Protein AF-A0A813EEZ2-F1 (afdb_monomer)

pLDDT: mean 79.68, std 12.83, range [39.22, 96.25]

Solvent-accessible surface area (back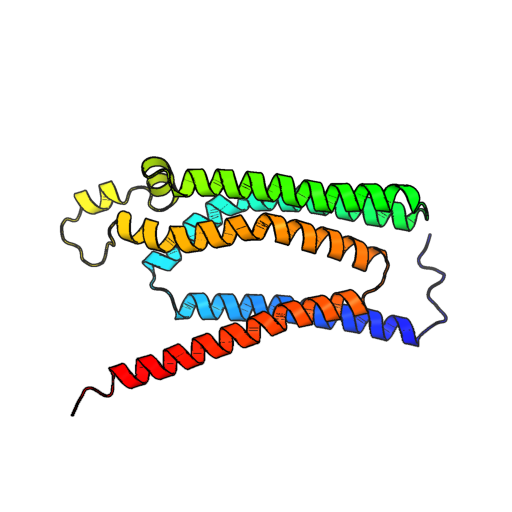bone atoms only — not comparable to full-atom values): 11817 Å² total; per-residue (Å²): 143,80,76,92,77,80,83,85,63,73,78,57,57,58,50,36,54,49,16,49,54,50,23,50,49,42,56,52,51,52,52,51,56,49,50,54,52,52,64,72,74,48,55,71,71,57,49,52,25,44,50,36,46,50,61,66,50,41,63,61,51,49,55,54,48,53,56,45,55,56,49,37,51,53,48,39,50,33,56,72,71,68,47,62,75,62,43,59,55,52,52,50,47,44,37,53,48,24,35,51,53,21,45,51,51,21,51,53,53,47,52,44,67,72,33,67,73,61,40,41,58,62,46,45,67,60,46,69,60,52,47,70,76,46,76,85,50,86,86,62,78,54,66,67,61,49,50,58,64,33,43,59,55,50,49,56,56,35,66,42,41,20,58,51,40,32,54,48,52,51,46,34,50,32,58,56,70,64,40,28,49,60,49,14,51,52,43,38,54,58,47,48,58,49,51,55,54,51,51,55,51,53,55,52,50,54,56,50,54,54,53,68,71,58,62,90,128

Secondary structure (DSSP, 8-state):
--STT-SS-HHHHHHHHHHHHHHHHHHHHHHHHHHHHHHHHS-HHHHHHHHHHHHHHHHHHHHHHHHHHHHHHHHHHHHHTT--HHHHHHHHHHHHHHHHHHHHHHHHHHHHHT-HHHHHHHHSTTHHHHHHHSTT-TTS--HHHHHHHHHHHHHHHHHHHHHHHHHHHHHHHHHHTT-HHHHHHHHHHHHHHHHHHHHHHHHHHHHHHHHHHS---

Nearest PDB structures (foldseek):
  7sqc-assembly1_1X  TM=2.057E-0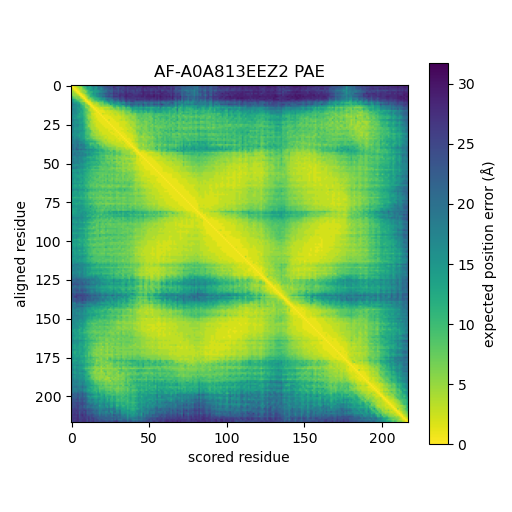1  e=8.516E-01  Chlamydomonas reinhardtii
  3zx6-assembly1_B  TM=1.915E-01  e=5.286E-01  Archaeoglobus fulgidus DSM 4304
  3ja6-assembly1_H  TM=1.639E-01  e=7.381E-01  Escherichia coli
  4bne-assembly1_B  TM=1.583E-01  e=2.675E+00  Gallus gallus
  7n6g-assembly1_3X  TM=1.536E-01  e=9.243E+00  Chlamydomonas reinhardtii

Sequence (217 aa):
CAFKHCELRLPRCSRAVLGIYVGVFAVTFSSVAMADSTQLALAVP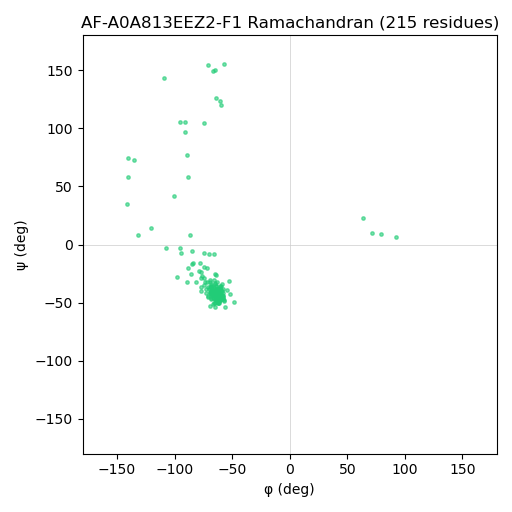QRNSMLAAAAFLRPVKEIFQFLEDTTSVKIAFAMGTGNYEPIKTIVLIGVIGGLLAGSVGAALMTGIAYWPEAIEVLLAPGSTGATELYPGCSLLPSSAEIVESARSLWLLTCWTWPFQFCAMVLTGLLMGAREFALFGLSSMAAQFVWLIRSFDRTTSHIRNGVRQQVGPI

Structure (mmCIF, N/CA/C/O backbone):
data_AF-A0A813EEZ2-F1
#
_entry.id   AF-A0A813EEZ2-F1
#
loop_
_atom_site.group_PDB
_atom_site.id
_atom_site.type_symbol
_atom_site.label_atom_id
_atom_site.label_alt_id
_atom_site.label_comp_id
_atom_site.label_asym_id
_atom_site.label_entity_id
_atom_site.label_seq_id
_atom_site.pdbx_PDB_ins_code
_atom_site.Cartn_x
_atom_site.Cartn_y
_atom_site.Cartn_z
_atom_site.occupan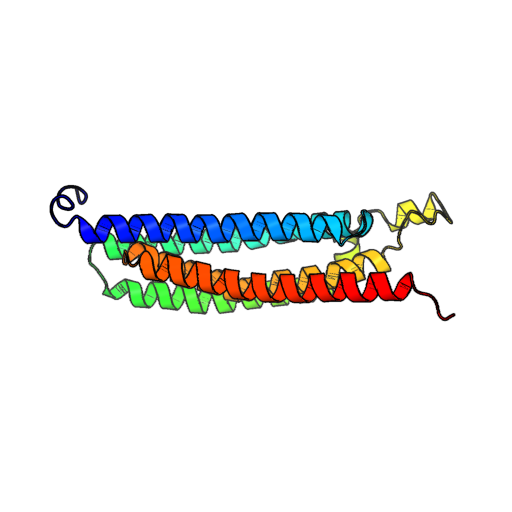cy
_atom_site.B_iso_or_equiv
_atom_site.auth_seq_id
_atom_site.auth_comp_id
_atom_site.auth_asym_id
_atom_site.auth_atom_id
_atom_site.pdbx_PDB_model_num
ATOM 1 N N . CYS A 1 1 ? -1.710 4.098 35.496 1.00 39.22 1 CYS A N 1
ATOM 2 C CA . CYS A 1 1 ? -2.544 3.467 36.547 1.00 39.22 1 CYS A CA 1
ATOM 3 C C . CYS A 1 1 ? -3.816 2.771 36.017 1.00 39.22 1 CYS A C 1
ATOM 5 O O . CYS A 1 1 ? -4.862 2.930 36.623 1.00 39.22 1 CYS A O 1
ATOM 7 N N . ALA A 1 2 ? -3.759 1.949 34.954 1.00 40.75 2 ALA A N 1
ATOM 8 C CA . ALA A 1 2 ? -4.964 1.277 34.416 1.00 40.75 2 ALA A CA 1
ATOM 9 C C . ALA A 1 2 ? -4.816 -0.240 34.160 1.00 40.75 2 ALA A C 1
ATOM 11 O O . ALA A 1 2 ? -5.712 -0.857 33.594 1.00 40.75 2 ALA A O 1
ATOM 12 N N . PHE A 1 3 ? -3.713 -0.864 34.591 1.00 48.50 3 PHE A N 1
ATOM 13 C CA . PHE A 1 3 ? -3.496 -2.311 34.420 1.00 48.50 3 PHE A CA 1
ATOM 14 C C . PHE A 1 3 ? -3.924 -3.162 35.630 1.00 48.50 3 PHE A C 1
ATOM 16 O O . PHE A 1 3 ? -3.968 -4.382 35.535 1.00 48.50 3 PHE A O 1
ATOM 23 N N . LYS A 1 4 ? -4.296 -2.540 36.758 1.00 46.44 4 LYS A N 1
ATOM 24 C CA . LYS A 1 4 ? -4.544 -3.232 38.039 1.00 46.44 4 LYS A CA 1
ATOM 25 C C . LYS A 1 4 ? -5.969 -3.783 38.232 1.00 46.44 4 LYS A C 1
ATOM 27 O O . LYS A 1 4 ? -6.304 -4.237 39.317 1.00 46.44 4 LYS A O 1
ATOM 32 N N . HIS A 1 5 ? -6.817 -3.747 37.203 1.00 48.31 5 HIS A N 1
ATOM 33 C CA . HIS A 1 5 ? -8.197 -4.264 37.272 1.00 48.31 5 HIS A CA 1
ATOM 34 C C . HIS A 1 5 ? -8.503 -5.387 36.275 1.00 48.31 5 HIS A C 1
ATOM 36 O O . HIS A 1 5 ? -9.659 -5.761 36.092 1.00 48.31 5 HIS A O 1
ATOM 42 N N . CYS A 1 6 ? -7.476 -5.983 35.667 1.00 45.19 6 CYS A N 1
ATOM 43 C CA . CYS A 1 6 ? -7.636 -7.113 34.755 1.00 45.19 6 CYS A CA 1
ATOM 44 C C . CYS A 1 6 ? -7.310 -8.462 35.427 1.00 45.19 6 CYS A C 1
ATOM 46 O O . CYS A 1 6 ? -6.635 -9.286 34.825 1.00 45.19 6 CYS A O 1
ATOM 48 N N . GLU A 1 7 ? -7.742 -8.694 36.673 1.00 45.34 7 GLU A N 1
ATOM 49 C CA . GLU A 1 7 ? -7.412 -9.943 37.393 1.00 45.34 7 GLU A CA 1
ATOM 50 C C . GLU A 1 7 ? -8.559 -10.953 37.563 1.00 45.34 7 GLU A C 1
ATOM 52 O O . GLU A 1 7 ? -8.298 -12.053 38.025 1.00 45.34 7 GLU A O 1
ATOM 57 N N . LEU A 1 8 ? -9.807 -10.690 37.140 1.00 42.34 8 LEU A N 1
ATOM 58 C CA . LEU A 1 8 ? -10.916 -11.621 37.458 1.00 42.34 8 LEU A CA 1
ATOM 59 C C . LEU A 1 8 ? -11.970 -11.863 36.356 1.00 42.34 8 LEU A C 1
ATOM 61 O O . LEU A 1 8 ? -13.137 -12.117 36.646 1.00 42.34 8 LEU A O 1
ATOM 65 N N . ARG A 1 9 ? -11.582 -11.868 35.068 1.00 47.03 9 ARG A N 1
ATOM 66 C CA . ARG A 1 9 ? -12.389 -12.484 33.979 1.00 47.03 9 ARG A CA 1
ATOM 67 C C . ARG A 1 9 ? -11.518 -13.226 32.954 1.00 47.03 9 ARG A C 1
ATOM 69 O O . ARG A 1 9 ? -11.354 -12.801 31.812 1.00 47.03 9 ARG A O 1
ATOM 76 N N . LEU A 1 10 ? -11.023 -14.392 33.365 1.00 53.25 10 LEU A N 1
ATOM 77 C CA . LEU A 1 10 ? -10.153 -15.304 32.606 1.00 53.25 10 LEU A CA 1
ATOM 78 C C . LEU 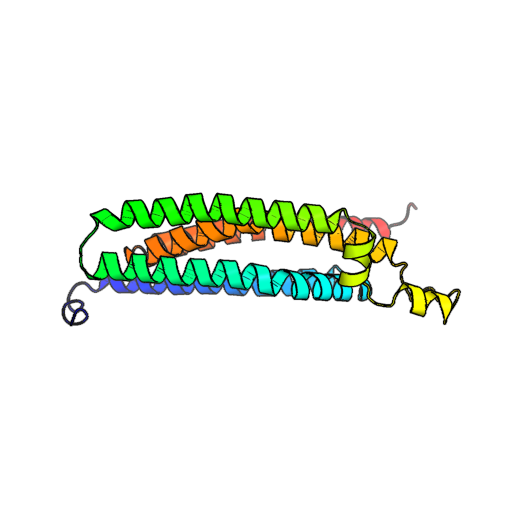A 1 10 ? -10.620 -15.757 31.194 1.00 53.25 10 LEU A C 1
ATOM 80 O O . LEU A 1 10 ? -9.746 -15.920 30.344 1.00 53.25 10 LEU A O 1
ATOM 84 N N . PRO A 1 11 ? -11.916 -15.916 30.832 1.00 54.44 11 PRO A N 1
ATOM 85 C CA . PRO A 1 11 ? -12.249 -16.458 29.505 1.00 54.44 11 PRO A CA 1
ATOM 86 C C . PRO A 1 11 ? -12.125 -15.449 28.350 1.00 54.44 11 PRO A C 1
ATOM 88 O O . PRO A 1 11 ? -12.090 -15.854 27.188 1.00 54.44 11 PRO A O 1
ATOM 91 N N . ARG A 1 12 ? -12.064 -14.136 28.625 1.00 56.41 12 ARG A N 1
ATOM 92 C CA . ARG A 1 12 ? -11.980 -13.106 27.568 1.00 56.41 12 ARG A CA 1
ATOM 93 C C . ARG A 1 12 ? -10.543 -12.776 27.160 1.00 56.41 12 ARG A C 1
ATOM 95 O O . ARG A 1 12 ? -10.307 -12.543 25.978 1.00 56.41 12 ARG A O 1
ATOM 102 N N . CYS A 1 13 ? -9.582 -12.843 28.085 1.00 56.81 13 CYS A N 1
ATOM 103 C CA . CYS A 1 13 ? -8.167 -12.612 27.765 1.00 56.81 13 CYS A CA 1
ATOM 104 C C . CYS A 1 13 ? -7.590 -13.684 26.831 1.00 56.81 13 CYS A C 1
ATOM 106 O O . CYS A 1 13 ? -6.884 -13.343 25.888 1.00 56.81 13 CYS A O 1
ATOM 108 N N . SER A 1 14 ? -7.939 -14.963 27.023 1.00 67.81 14 SER A N 1
ATOM 109 C CA . SER A 1 14 ? -7.450 -16.048 26.156 1.00 67.81 14 SER A CA 1
ATOM 110 C C . SER A 1 14 ? -7.879 -15.867 24.691 1.00 67.81 14 SER A C 1
ATOM 112 O O . SER A 1 14 ? -7.065 -16.015 23.782 1.00 67.81 14 SER A O 1
ATOM 114 N N . ARG A 1 15 ? -9.130 -15.447 24.451 1.00 67.31 15 ARG A N 1
ATOM 115 C CA . ARG A 1 15 ? -9.653 -15.200 23.094 1.00 67.31 15 ARG A CA 1
ATOM 116 C C . ARG A 1 15 ? -9.020 -13.977 22.430 1.00 67.31 15 ARG A C 1
ATOM 118 O O . ARG A 1 15 ? -8.775 -14.000 21.228 1.00 67.31 15 ARG A O 1
ATOM 125 N N . ALA A 1 16 ? -8.739 -12.930 23.206 1.00 68.25 16 ALA A N 1
ATOM 126 C CA . ALA A 1 16 ? -8.081 -11.726 22.709 1.00 68.25 16 ALA A CA 1
ATOM 127 C C . ALA A 1 16 ? -6.645 -12.003 22.242 1.00 68.25 16 ALA A C 1
ATOM 129 O O . ALA A 1 16 ? -6.258 -11.615 21.142 1.00 68.25 16 ALA A O 1
ATOM 130 N N . VAL A 1 17 ? -5.884 -12.731 23.060 1.00 74.06 17 VAL A N 1
ATOM 131 C CA . VAL A 1 17 ? -4.505 -13.125 22.754 1.00 74.06 17 VAL A CA 1
ATOM 132 C C . VAL A 1 17 ? -4.461 -14.037 21.524 1.00 74.06 17 VAL A C 1
ATOM 134 O O . VAL A 1 17 ? -3.652 -13.816 20.626 1.00 74.06 17 VAL A O 1
ATOM 137 N N . LEU A 1 18 ? -5.387 -14.998 21.425 1.00 77.88 18 LEU A N 1
ATOM 138 C CA . LEU A 1 18 ? -5.511 -15.872 20.257 1.00 77.88 18 LEU A CA 1
ATOM 139 C C . LEU A 1 18 ? -5.773 -15.083 18.961 1.00 77.88 18 LEU A C 1
ATOM 141 O O . LEU A 1 18 ? -5.131 -15.352 17.950 1.00 77.88 18 LEU A O 1
ATOM 145 N N . GLY A 1 19 ? -6.668 -14.088 18.991 1.00 74.94 19 GLY A N 1
ATOM 146 C CA . GLY A 1 19 ? -6.980 -13.255 17.823 1.00 74.94 19 GLY A CA 1
ATOM 147 C C . GLY A 1 19 ? -5.768 -12.489 17.282 1.00 74.94 19 GLY A C 1
ATOM 148 O O . GLY A 1 19 ? -5.574 -12.430 16.069 1.00 74.94 19 GLY A O 1
ATOM 149 N N . ILE A 1 20 ? -4.915 -11.971 18.173 1.00 76.00 20 ILE A N 1
ATOM 150 C CA . ILE A 1 20 ? -3.671 -11.283 17.795 1.00 76.00 20 ILE A CA 1
ATOM 151 C C . ILE A 1 20 ? -2.700 -12.256 17.121 1.00 76.00 20 ILE A C 1
ATOM 153 O O . ILE A 1 20 ? -2.213 -11.964 16.031 1.00 76.00 20 ILE A O 1
ATOM 157 N N . TYR A 1 21 ? -2.445 -13.420 17.730 1.00 79.81 21 TYR A N 1
ATOM 158 C CA . TYR A 1 21 ? -1.525 -14.411 17.161 1.00 79.81 21 TYR A CA 1
ATOM 159 C C . TYR A 1 21 ? -1.970 -14.886 15.781 1.00 79.81 21 TYR A C 1
ATOM 161 O O . TYR A 1 21 ? -1.157 -14.970 14.864 1.00 79.81 21 TYR A O 1
ATOM 169 N N . VAL A 1 22 ? -3.265 -15.150 15.625 1.00 79.81 22 VAL A N 1
ATOM 170 C CA . VAL A 1 22 ? -3.848 -15.575 14.354 1.00 79.81 22 VAL A CA 1
ATOM 171 C C . VAL A 1 22 ? -3.716 -14.482 13.287 1.00 79.81 22 VAL A C 1
ATOM 173 O O . VAL A 1 22 ? -3.301 -14.777 12.167 1.00 79.81 22 VAL A O 1
ATOM 176 N N . GLY A 1 23 ? -4.005 -13.221 13.626 1.00 74.88 23 GLY A N 1
ATOM 177 C CA . GLY A 1 23 ? -3.856 -12.094 12.701 1.00 74.88 23 GLY A CA 1
ATOM 178 C C . GLY A 1 23 ? -2.406 -11.877 12.261 1.00 74.88 23 GLY A C 1
ATOM 179 O O . GLY A 1 23 ? -2.133 -11.787 11.064 1.00 74.88 23 GLY A O 1
ATOM 180 N N . VAL A 1 24 ? -1.463 -11.862 13.210 1.00 80.06 24 VAL A N 1
ATOM 181 C CA . VAL A 1 24 ? -0.028 -11.697 12.922 1.00 80.06 24 VAL A CA 1
ATOM 182 C C . VAL A 1 24 ? 0.497 -12.855 12.078 1.00 80.06 24 VAL A C 1
ATOM 184 O O . VAL A 1 24 ? 1.192 -12.624 11.091 1.00 80.06 24 VAL A O 1
ATOM 187 N N . PHE A 1 25 ? 0.141 -14.095 12.420 1.00 83.06 25 PHE A N 1
ATOM 188 C CA . PHE A 1 25 ? 0.537 -15.261 11.636 1.00 83.06 25 PHE A CA 1
ATOM 189 C C . PHE A 1 25 ? 0.027 -15.165 10.196 1.00 83.06 25 PHE A C 1
ATOM 191 O O . PHE A 1 25 ? 0.805 -15.361 9.265 1.00 83.06 25 PHE A O 1
ATOM 198 N N . ALA A 1 26 ? -1.247 -14.806 10.005 1.00 78.50 26 ALA A N 1
ATOM 199 C CA . ALA A 1 26 ? -1.842 -14.679 8.679 1.00 78.50 26 ALA A CA 1
ATOM 200 C C . ALA A 1 26 ? -1.115 -13.637 7.814 1.00 78.50 26 ALA A C 1
ATOM 202 O O . ALA A 1 26 ? -0.791 -13.930 6.665 1.00 78.50 26 ALA A O 1
ATOM 203 N N . VAL A 1 27 ? -0.816 -12.455 8.366 1.00 78.38 27 VAL A N 1
ATOM 204 C CA . VAL A 1 27 ? -0.127 -11.365 7.648 1.00 78.38 27 VAL A CA 1
ATOM 205 C C . VAL A 1 27 ? 1.329 -11.715 7.327 1.00 78.38 27 VAL A C 1
ATOM 207 O O . VAL A 1 27 ? 1.818 -11.429 6.231 1.00 78.38 27 VAL A O 1
ATOM 210 N N . THR A 1 28 ? 2.043 -12.341 8.263 1.00 82.56 28 THR A N 1
ATOM 211 C CA . THR A 1 28 ? 3.438 -12.738 8.037 1.00 82.56 28 THR A CA 1
ATOM 212 C C . THR A 1 28 ? 3.519 -13.850 6.998 1.00 82.56 28 THR A C 1
ATOM 214 O O . THR A 1 28 ? 4.297 -13.750 6.051 1.00 82.56 28 THR A O 1
ATOM 217 N N . PHE A 1 29 ? 2.678 -14.879 7.122 1.00 80.50 29 PHE A N 1
ATOM 218 C CA . PHE A 1 29 ? 2.651 -15.999 6.185 1.00 80.50 29 PHE A CA 1
ATOM 219 C C . PHE A 1 29 ? 2.311 -15.547 4.761 1.00 80.50 29 PHE A C 1
ATOM 221 O O . PHE A 1 29 ? 3.001 -15.930 3.818 1.00 80.50 29 PHE A O 1
ATOM 228 N N . SER A 1 30 ? 1.300 -14.685 4.591 1.00 77.19 30 SER A N 1
ATOM 229 C CA . SER A 1 30 ? 0.940 -14.151 3.273 1.00 77.19 30 SER A CA 1
ATOM 230 C C . SER A 1 30 ? 2.074 -13.335 2.649 1.00 77.19 30 SER A C 1
ATOM 232 O O . SER A 1 30 ? 2.312 -13.435 1.449 1.00 77.19 30 SER A O 1
ATOM 234 N N . SER A 1 31 ? 2.803 -12.561 3.458 1.00 75.50 31 SER A N 1
ATOM 235 C CA . SER A 1 31 ? 3.930 -11.747 2.987 1.00 75.50 31 SER A CA 1
ATOM 236 C C . SER A 1 31 ? 5.092 -12.612 2.496 1.00 75.50 31 SER A C 1
ATOM 238 O O . SER A 1 31 ? 5.665 -12.328 1.444 1.00 75.50 31 SER A O 1
ATOM 240 N N . VAL A 1 32 ? 5.401 -13.698 3.213 1.00 82.06 32 VAL A N 1
ATOM 241 C CA . VAL A 1 32 ? 6.423 -14.677 2.804 1.00 82.06 32 VAL A CA 1
ATOM 242 C C . VAL A 1 32 ? 5.995 -15.398 1.525 1.00 82.06 32 VAL A C 1
ATOM 244 O O . VAL A 1 32 ? 6.730 -15.387 0.541 1.00 82.06 32 VAL A O 1
ATOM 247 N N . ALA A 1 33 ? 4.770 -15.931 1.485 1.00 77.62 33 ALA A N 1
ATOM 248 C CA . ALA A 1 33 ? 4.252 -16.636 0.312 1.00 77.62 33 ALA A CA 1
ATOM 249 C C . ALA A 1 33 ? 4.225 -15.748 -0.947 1.00 77.62 33 ALA A C 1
ATOM 251 O O . ALA A 1 33 ? 4.485 -16.213 -2.062 1.00 77.62 33 ALA A O 1
ATOM 252 N N . MET A 1 34 ? 3.928 -14.455 -0.784 1.00 76.12 34 MET A N 1
ATOM 253 C CA . MET A 1 34 ? 3.960 -13.482 -1.873 1.00 76.12 34 MET A CA 1
ATOM 254 C C . MET A 1 34 ? 5.390 -13.196 -2.345 1.00 76.12 34 MET A C 1
ATOM 256 O O . MET A 1 34 ? 5.618 -13.117 -3.555 1.00 76.12 34 MET A O 1
ATOM 260 N N . ALA A 1 35 ? 6.350 -13.065 -1.427 1.00 74.88 35 ALA A N 1
ATOM 261 C CA . ALA A 1 35 ? 7.753 -12.866 -1.776 1.00 74.88 35 ALA A CA 1
ATOM 262 C C . ALA A 1 35 ? 8.294 -14.045 -2.601 1.00 74.88 35 ALA A C 1
ATOM 264 O O . ALA A 1 35 ? 8.845 -13.824 -3.681 1.00 74.88 35 ALA A O 1
ATOM 265 N N . ASP A 1 36 ? 8.038 -15.280 -2.166 1.00 78.50 36 ASP A N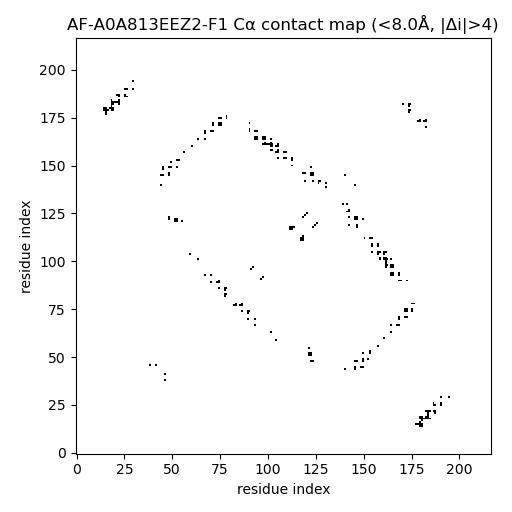 1
ATOM 266 C CA . ASP A 1 36 ? 8.479 -16.492 -2.866 1.00 78.50 36 ASP A CA 1
ATOM 267 C C . ASP A 1 36 ? 7.844 -16.610 -4.257 1.00 78.50 36 ASP A C 1
ATOM 269 O O . ASP A 1 36 ? 8.530 -16.850 -5.253 1.00 78.50 36 ASP A O 1
ATOM 273 N N . SER A 1 37 ? 6.536 -16.353 -4.357 1.00 75.25 37 SER A N 1
ATOM 274 C CA . SER A 1 37 ? 5.821 -16.379 -5.641 1.00 75.25 37 SER A CA 1
ATOM 275 C C . SER A 1 37 ? 6.386 -15.352 -6.628 1.00 75.25 37 SER A C 1
ATOM 277 O O . SER A 1 37 ? 6.521 -15.632 -7.819 1.00 75.25 37 SER A O 1
ATOM 279 N N . THR A 1 38 ? 6.763 -14.171 -6.133 1.00 72.12 38 THR A N 1
ATOM 280 C CA . THR A 1 38 ? 7.362 -13.101 -6.946 1.00 72.12 38 THR A CA 1
ATOM 281 C C . THR A 1 38 ? 8.774 -13.484 -7.401 1.00 72.12 38 THR A C 1
ATOM 283 O O . THR A 1 38 ? 9.151 -13.231 -8.545 1.00 72.12 38 THR A O 1
ATOM 286 N N . GLN A 1 39 ? 9.554 -14.149 -6.543 1.00 73.00 39 GLN A N 1
ATOM 287 C CA . GLN A 1 39 ? 10.890 -14.633 -6.897 1.00 73.00 39 GLN A CA 1
ATOM 288 C C . GLN A 1 39 ? 10.863 -15.776 -7.917 1.00 73.00 39 GLN A C 1
ATOM 290 O O . GLN A 1 39 ? 11.778 -15.868 -8.730 1.00 73.00 39 GLN A O 1
ATOM 295 N N . LEU A 1 40 ? 9.842 -16.631 -7.913 1.00 75.25 40 LEU A N 1
ATOM 296 C CA . LEU A 1 40 ? 9.734 -17.735 -8.872 1.00 75.25 40 LEU A CA 1
ATOM 297 C C . LEU A 1 40 ? 9.170 -17.298 -10.229 1.00 75.25 40 LEU A C 1
ATOM 299 O O . LEU A 1 40 ? 9.550 -17.862 -11.252 1.00 75.25 40 LEU A O 1
ATOM 303 N N . ALA A 1 41 ? 8.284 -16.300 -10.251 1.00 75.69 41 ALA A N 1
ATOM 304 C CA . ALA A 1 41 ? 7.563 -15.921 -11.465 1.00 75.69 41 ALA A CA 1
ATOM 305 C C . ALA A 1 41 ? 8.282 -14.887 -12.350 1.00 75.69 41 ALA A C 1
ATOM 307 O O . ALA A 1 41 ? 7.949 -14.787 -13.528 1.00 75.69 41 ALA A O 1
ATOM 308 N N . LEU A 1 42 ? 9.239 -14.110 -11.821 1.00 74.06 42 LEU A N 1
ATOM 309 C CA . LEU A 1 42 ? 9.845 -12.997 -12.564 1.00 74.06 42 LEU A CA 1
ATOM 310 C C . LEU A 1 42 ? 11.293 -13.247 -12.979 1.00 74.06 42 LEU A C 1
ATOM 312 O O . LEU A 1 42 ? 12.095 -13.787 -12.213 1.00 74.06 42 LEU A O 1
ATOM 316 N N . ALA A 1 43 ? 11.658 -12.762 -14.165 1.00 76.81 43 ALA A N 1
ATOM 317 C CA . ALA A 1 43 ? 13.043 -12.734 -14.626 1.00 76.81 43 ALA A CA 1
ATOM 318 C C . ALA A 1 43 ? 13.873 -11.696 -13.842 1.00 76.81 43 ALA A C 1
ATOM 320 O O . ALA A 1 43 ? 13.341 -10.702 -13.348 1.00 76.81 43 ALA A O 1
ATOM 321 N N . VAL A 1 44 ? 15.191 -11.901 -13.751 1.00 77.88 44 VAL A N 1
ATOM 322 C CA . VAL A 1 44 ? 16.134 -11.004 -13.046 1.00 77.88 44 VAL A CA 1
ATOM 323 C C . VAL A 1 44 ? 15.966 -9.516 -13.406 1.00 77.88 44 VAL A C 1
ATOM 325 O O . VAL A 1 44 ? 15.835 -8.715 -12.478 1.00 77.88 44 VAL A O 1
ATOM 328 N N . PRO A 1 45 ? 15.901 -9.104 -14.690 1.00 73.56 45 PRO A N 1
ATOM 329 C CA . PRO A 1 45 ? 15.729 -7.689 -15.021 1.00 73.56 45 PRO A CA 1
ATOM 330 C C . PRO A 1 45 ? 14.410 -7.102 -14.507 1.00 73.56 45 PRO A C 1
ATOM 332 O O . PRO A 1 45 ? 14.397 -5.988 -13.991 1.00 73.56 45 PRO A O 1
ATOM 335 N N . GLN A 1 46 ? 13.323 -7.876 -14.555 1.00 75.31 46 GLN A N 1
ATOM 336 C CA . GLN A 1 46 ? 12.028 -7.441 -14.032 1.00 75.31 46 GLN A CA 1
ATOM 337 C C . GLN A 1 46 ? 12.056 -7.299 -12.502 1.00 75.31 46 GLN A C 1
ATOM 339 O O . GLN A 1 46 ? 11.447 -6.387 -11.947 1.00 75.31 46 GLN A O 1
ATOM 344 N N . ARG A 1 47 ? 12.794 -8.166 -11.794 1.00 80.12 47 ARG A N 1
ATOM 345 C CA . ARG A 1 47 ? 12.982 -8.033 -10.338 1.00 80.12 47 ARG A CA 1
ATOM 346 C C . ARG A 1 47 ? 13.742 -6.759 -9.987 1.00 80.12 47 ARG A C 1
ATOM 348 O O . ARG A 1 47 ? 13.344 -6.059 -9.060 1.00 80.12 47 ARG A O 1
ATOM 355 N N . ASN A 1 48 ? 14.792 -6.434 -10.738 1.00 81.94 48 ASN A N 1
ATOM 356 C CA . ASN A 1 48 ? 15.575 -5.221 -10.509 1.00 81.94 48 ASN A CA 1
ATOM 357 C C . ASN A 1 48 ? 14.732 -3.959 -10.724 1.00 81.94 48 ASN A C 1
ATOM 359 O O . ASN A 1 48 ? 14.771 -3.052 -9.895 1.00 81.94 48 ASN A O 1
ATOM 363 N N . SER A 1 49 ? 13.895 -3.929 -11.762 1.00 78.88 49 SER A N 1
ATOM 364 C CA . SER A 1 49 ? 12.985 -2.805 -11.996 1.00 78.88 49 SER A CA 1
ATOM 365 C C . SER A 1 49 ? 11.875 -2.704 -10.953 1.00 78.88 49 SER A C 1
ATOM 367 O O . SER A 1 49 ? 11.493 -1.603 -10.565 1.00 78.88 49 SER A O 1
ATOM 369 N N . MET A 1 50 ? 11.381 -3.836 -10.440 1.00 83.25 50 MET A N 1
ATOM 370 C CA . MET A 1 50 ? 10.451 -3.836 -9.308 1.00 83.25 50 MET A CA 1
ATOM 371 C C . MET A 1 50 ? 11.094 -3.288 -8.032 1.00 83.25 50 MET A C 1
ATOM 373 O O . MET A 1 50 ? 10.455 -2.530 -7.306 1.00 83.25 50 MET A O 1
ATOM 377 N N . LEU A 1 51 ? 12.349 -3.650 -7.754 1.00 85.44 51 LEU A N 1
ATOM 378 C CA . LEU A 1 51 ? 13.092 -3.130 -6.607 1.00 85.44 51 LEU A CA 1
ATOM 379 C C . LEU A 1 51 ? 13.346 -1.625 -6.737 1.00 85.44 51 LEU A C 1
ATOM 381 O O . LEU A 1 51 ? 13.154 -0.904 -5.759 1.00 85.44 51 LEU A O 1
ATOM 385 N N . ALA A 1 52 ? 13.700 -1.146 -7.933 1.00 85.38 52 ALA A N 1
ATOM 386 C CA . ALA A 1 52 ? 13.850 0.281 -8.215 1.00 85.38 52 ALA A CA 1
ATOM 387 C C . ALA A 1 52 ? 12.528 1.040 -8.004 1.00 85.38 52 ALA A C 1
ATOM 389 O O . ALA A 1 52 ? 12.487 2.028 -7.269 1.00 85.38 52 ALA A O 1
ATOM 390 N N . ALA A 1 53 ? 11.422 0.519 -8.547 1.00 86.75 53 ALA A N 1
ATOM 391 C CA . ALA A 1 53 ? 10.085 1.069 -8.333 1.00 86.75 53 ALA A CA 1
ATOM 392 C C . ALA A 1 53 ? 9.716 1.129 -6.842 1.00 86.75 53 ALA A C 1
ATOM 394 O O . ALA A 1 53 ? 9.273 2.161 -6.336 1.00 86.75 53 ALA A O 1
ATOM 395 N N . ALA A 1 54 ? 9.931 0.033 -6.113 1.00 86.94 54 ALA A N 1
ATOM 396 C CA . ALA A 1 54 ? 9.632 -0.048 -4.689 1.00 86.94 54 ALA A CA 1
ATOM 397 C C . ALA A 1 54 ? 10.494 0.910 -3.853 1.00 86.94 54 ALA A C 1
ATOM 399 O O . ALA A 1 54 ? 9.999 1.471 -2.876 1.00 86.94 54 ALA A O 1
ATOM 400 N N . ALA A 1 55 ? 11.761 1.113 -4.226 1.00 89.06 55 ALA A N 1
ATOM 401 C CA . ALA A 1 55 ? 12.653 2.050 -3.553 1.00 89.06 55 ALA A CA 1
ATOM 402 C C . ALA A 1 55 ? 12.152 3.495 -3.675 1.00 89.06 55 ALA A C 1
ATOM 404 O O . ALA A 1 55 ? 12.148 4.217 -2.681 1.00 89.06 55 ALA A O 1
ATOM 405 N N . PHE A 1 56 ? 11.658 3.894 -4.849 1.00 89.19 56 PHE A N 1
ATOM 406 C CA . PHE A 1 56 ? 11.106 5.235 -5.054 1.00 89.19 56 PHE A CA 1
ATOM 407 C C . PHE A 1 56 ? 9.746 5.442 -4.375 1.00 89.19 56 PHE A C 1
ATOM 409 O O . PHE A 1 56 ? 9.472 6.504 -3.821 1.00 89.19 56 PHE A O 1
ATOM 416 N N . LEU A 1 57 ? 8.882 4.426 -4.392 1.00 89.81 57 LEU A N 1
ATOM 417 C CA . LEU A 1 57 ? 7.557 4.500 -3.771 1.00 89.81 57 LEU A CA 1
ATOM 418 C C . LEU A 1 57 ? 7.610 4.430 -2.234 1.00 89.81 57 LEU A C 1
ATOM 420 O O . LEU A 1 57 ? 6.654 4.828 -1.564 1.00 89.81 57 LEU A O 1
ATOM 424 N N . ARG A 1 58 ? 8.711 3.933 -1.655 1.00 91.81 58 ARG A N 1
ATOM 425 C CA . ARG A 1 58 ? 8.858 3.739 -0.205 1.00 91.81 58 ARG A CA 1
ATOM 426 C C . ARG A 1 58 ? 8.760 5.040 0.605 1.00 91.81 58 ARG A C 1
ATOM 428 O O . ARG A 1 58 ? 7.929 5.049 1.508 1.00 91.81 58 ARG A O 1
ATOM 435 N N . PRO A 1 59 ? 9.485 6.131 0.295 1.00 91.31 59 PRO A N 1
ATOM 436 C CA . PRO A 1 59 ? 9.348 7.394 1.024 1.00 91.31 59 PRO A CA 1
ATOM 437 C C . PRO A 1 59 ? 7.908 7.920 1.071 1.00 91.31 59 PRO A C 1
ATOM 439 O O . PRO A 1 59 ? 7.439 8.408 2.094 1.00 91.31 59 PRO A O 1
ATOM 442 N N . VAL A 1 60 ? 7.166 7.775 -0.028 1.00 89.44 60 VAL A N 1
ATOM 443 C CA . VAL A 1 60 ? 5.768 8.221 -0.104 1.00 89.44 60 VAL A CA 1
ATOM 444 C C . VAL A 1 60 ? 4.894 7.384 0.826 1.00 89.44 60 VAL A C 1
ATOM 446 O O . VAL A 1 60 ? 4.073 7.918 1.572 1.00 89.44 60 VAL A O 1
ATOM 449 N N . LYS A 1 61 ? 5.117 6.067 0.838 1.00 89.06 61 LYS A N 1
ATOM 450 C CA . LYS A 1 61 ? 4.468 5.154 1.779 1.00 89.06 61 LYS A CA 1
ATOM 451 C C . LYS A 1 61 ? 4.814 5.489 3.234 1.00 89.06 61 LYS A C 1
ATOM 453 O O . LYS A 1 61 ? 3.928 5.433 4.078 1.00 89.06 61 LYS A O 1
ATOM 458 N N . GLU A 1 62 ? 6.058 5.856 3.529 1.00 90.75 62 GLU A N 1
ATOM 459 C CA . GLU A 1 62 ? 6.502 6.240 4.877 1.00 90.75 62 GLU A CA 1
ATOM 460 C C . GLU A 1 62 ? 5.805 7.512 5.380 1.00 90.75 62 GLU A C 1
ATOM 462 O O . GLU A 1 62 ? 5.436 7.577 6.550 1.00 90.75 62 GLU A O 1
ATOM 467 N N . ILE A 1 63 ? 5.524 8.486 4.507 1.00 90.31 63 ILE A N 1
ATOM 468 C CA . ILE A 1 63 ? 4.721 9.668 4.870 1.00 90.31 63 ILE A CA 1
ATOM 469 C C . ILE A 1 63 ? 3.303 9.252 5.283 1.00 90.31 63 ILE A C 1
ATOM 471 O O . ILE A 1 63 ? 2.787 9.719 6.301 1.00 90.31 63 ILE A O 1
ATOM 475 N N . PHE A 1 64 ? 2.668 8.356 4.522 1.00 87.88 64 PHE A N 1
ATOM 476 C CA . PHE A 1 64 ? 1.346 7.835 4.878 1.00 87.88 64 PHE A CA 1
ATOM 477 C C . PHE A 1 64 ? 1.376 7.025 6.178 1.00 87.88 64 PHE A C 1
ATOM 479 O O . PHE A 1 64 ? 0.487 7.196 7.008 1.00 87.88 64 PHE A O 1
ATOM 486 N N . GLN A 1 65 ? 2.413 6.209 6.380 1.00 90.00 65 GLN A N 1
ATOM 487 C CA . GLN A 1 65 ? 2.643 5.457 7.616 1.00 90.00 65 GLN A CA 1
ATOM 488 C C . GLN A 1 65 ? 2.767 6.401 8.824 1.00 90.00 65 GLN A C 1
ATOM 490 O O . GLN A 1 65 ? 2.136 6.191 9.851 1.00 90.00 65 GLN A O 1
ATOM 495 N N . PHE A 1 66 ? 3.499 7.506 8.683 1.00 90.50 66 PHE A N 1
ATOM 496 C CA . PHE A 1 66 ? 3.660 8.491 9.753 1.00 90.50 66 PHE A CA 1
ATOM 497 C C . PHE A 1 66 ? 2.339 9.178 10.147 1.00 90.50 66 PHE A C 1
ATOM 499 O O . PHE A 1 66 ? 2.042 9.372 11.333 1.00 90.50 66 PHE A O 1
ATOM 506 N N . LEU A 1 67 ? 1.531 9.562 9.152 1.00 88.00 67 LEU A N 1
ATOM 507 C CA . LEU A 1 67 ? 0.205 10.141 9.389 1.00 88.00 67 LEU A CA 1
ATOM 508 C C . LEU A 1 67 ? -0.715 9.143 10.103 1.00 88.00 67 LEU A C 1
ATOM 510 O O . LEU A 1 67 ? -1.472 9.521 11.001 1.00 88.00 67 LEU A O 1
ATOM 514 N N . GLU A 1 68 ? -0.618 7.875 9.724 1.00 87.00 68 GLU A N 1
ATOM 515 C CA . GLU A 1 68 ? -1.358 6.771 10.318 1.00 87.00 68 GLU A CA 1
ATOM 516 C C . GLU A 1 68 ? -0.965 6.533 11.780 1.00 87.00 68 GLU A C 1
ATOM 518 O O . GLU A 1 68 ? -1.836 6.637 12.649 1.00 87.00 68 GLU A O 1
ATOM 523 N N . ASP A 1 69 ? 0.323 6.350 12.079 1.00 89.38 69 ASP A N 1
ATOM 524 C CA . ASP A 1 69 ? 0.839 6.176 13.444 1.00 89.38 69 ASP A CA 1
ATOM 525 C C . ASP A 1 69 ? 0.349 7.298 14.374 1.00 89.38 69 ASP A C 1
ATOM 527 O O . ASP A 1 69 ? -0.133 7.062 15.489 1.00 89.38 69 ASP A O 1
ATOM 531 N N . THR A 1 70 ? 0.375 8.539 13.881 1.00 90.31 70 THR A N 1
ATOM 532 C CA . THR A 1 70 ? -0.114 9.707 14.623 1.00 90.31 70 THR A CA 1
ATOM 533 C C . THR A 1 70 ? -1.614 9.612 14.924 1.00 90.31 70 THR A C 1
ATOM 535 O O . THR A 1 70 ? -2.049 9.942 16.033 1.00 90.31 70 THR A O 1
ATOM 538 N N . THR A 1 71 ? -2.433 9.175 13.963 1.00 89.81 71 THR A N 1
ATOM 539 C CA . THR A 1 71 ? -3.882 9.008 14.173 1.00 89.81 71 THR A CA 1
ATOM 540 C C . THR A 1 71 ? -4.193 7.869 15.141 1.00 89.81 71 THR A C 1
ATOM 542 O O . THR A 1 71 ? -4.997 8.061 16.057 1.00 89.81 71 THR A O 1
ATOM 545 N N . SER A 1 72 ? -3.501 6.734 15.018 1.00 88.06 72 SER A N 1
ATOM 546 C CA . SER A 1 72 ? -3.646 5.563 15.886 1.00 88.06 72 SER A CA 1
ATOM 547 C C . SER A 1 72 ? -3.329 5.899 17.346 1.00 88.06 72 SER A C 1
ATOM 549 O O . SER A 1 72 ? -4.104 5.556 18.243 1.00 88.06 72 SER A O 1
ATOM 551 N N . VAL A 1 73 ? -2.265 6.669 17.602 1.00 90.38 73 VAL A N 1
ATOM 552 C CA . VAL A 1 73 ? -1.918 7.142 18.955 1.00 90.38 73 VAL A CA 1
ATOM 553 C C . VAL A 1 73 ? -3.000 8.058 19.530 1.00 90.38 73 VAL A C 1
ATOM 555 O O . VAL A 1 73 ? -3.386 7.898 20.689 1.00 90.38 73 VAL A O 1
ATOM 558 N N . LYS A 1 74 ? -3.540 8.995 18.739 1.00 90.44 74 LYS A N 1
ATOM 559 C CA . LYS A 1 74 ? -4.612 9.898 19.200 1.00 90.44 74 LYS A CA 1
ATOM 560 C C . LYS A 1 74 ? -5.902 9.146 19.522 1.00 90.44 74 LYS A C 1
ATOM 562 O O . LYS A 1 74 ? -6.544 9.451 20.526 1.00 90.44 74 LYS A O 1
ATOM 567 N N . ILE A 1 75 ? -6.257 8.15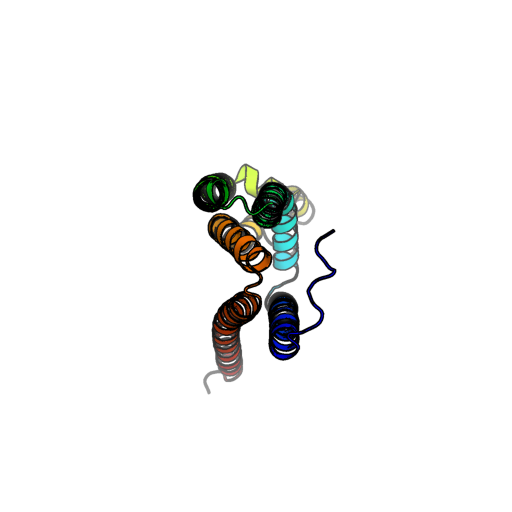8 18.702 1.00 89.56 75 ILE A N 1
ATOM 568 C CA . ILE A 1 75 ? -7.410 7.277 18.921 1.00 89.56 75 ILE A CA 1
ATOM 569 C C . ILE A 1 75 ? -7.222 6.487 20.226 1.00 89.56 75 ILE A C 1
ATOM 571 O O . ILE A 1 75 ? -8.097 6.518 21.095 1.00 89.56 75 ILE A O 1
ATOM 575 N N . ALA A 1 76 ? -6.062 5.850 20.412 1.00 87.44 76 ALA A N 1
ATOM 576 C CA . ALA A 1 76 ? -5.742 5.099 21.625 1.00 87.44 76 ALA A CA 1
ATOM 577 C C . ALA A 1 76 ? -5.751 5.983 22.885 1.00 87.44 76 ALA A C 1
ATOM 579 O O . ALA A 1 76 ? -6.293 5.583 23.917 1.00 87.44 76 ALA A O 1
ATOM 580 N N . PHE A 1 77 ? -5.205 7.198 22.798 1.00 90.00 77 PHE A N 1
ATOM 581 C CA . PHE A 1 77 ? -5.209 8.161 23.897 1.00 90.00 77 PHE A CA 1
ATOM 582 C C . PHE A 1 77 ? -6.629 8.611 24.269 1.00 90.00 77 PHE A C 1
ATOM 584 O O . PHE A 1 77 ? -6.983 8.570 25.446 1.00 90.00 77 PHE A O 1
ATOM 591 N N . ALA A 1 78 ? -7.461 8.981 23.289 1.00 89.38 78 ALA A N 1
ATOM 592 C CA . ALA A 1 78 ? -8.848 9.397 23.521 1.00 89.38 78 ALA A CA 1
ATOM 593 C C . ALA A 1 78 ? -9.700 8.280 24.151 1.00 89.38 78 ALA A C 1
ATOM 595 O O . ALA A 1 78 ? -10.487 8.532 25.063 1.00 89.38 78 ALA A O 1
ATOM 596 N N . MET A 1 79 ? -9.493 7.025 23.737 1.00 88.94 79 MET A N 1
ATOM 597 C CA . MET A 1 79 ? -10.120 5.875 24.402 1.00 88.94 79 MET A CA 1
ATOM 598 C C . MET A 1 79 ? -9.597 5.667 25.821 1.00 88.94 79 MET A C 1
ATOM 600 O O . MET A 1 79 ? -10.375 5.363 26.722 1.00 88.94 79 MET A O 1
ATOM 604 N N . GLY A 1 80 ? -8.294 5.856 26.043 1.00 88.62 80 GLY A N 1
ATOM 605 C CA . GLY A 1 80 ? -7.677 5.733 27.362 1.00 88.62 80 GLY A CA 1
ATOM 606 C C . GLY A 1 80 ? -8.189 6.756 28.379 1.00 88.62 80 GLY A C 1
ATOM 607 O O . GLY A 1 80 ? -8.280 6.436 29.563 1.00 88.62 80 GLY A O 1
ATOM 608 N N . THR A 1 81 ? -8.559 7.958 27.932 1.00 92.38 81 THR A N 1
ATOM 609 C CA . THR A 1 81 ? -9.155 9.005 28.780 1.00 92.38 81 THR A CA 1
ATOM 610 C C . THR A 1 81 ? -10.671 8.868 28.942 1.00 92.38 81 THR A C 1
ATOM 612 O O . THR A 1 81 ? -11.263 9.608 29.724 1.00 92.38 81 THR A O 1
ATOM 615 N N . GLY A 1 82 ? -11.310 7.925 28.238 1.00 90.38 82 GLY A N 1
ATOM 616 C CA . GLY A 1 82 ? -12.760 7.715 28.273 1.00 90.38 82 GLY A CA 1
ATOM 617 C C . GLY A 1 82 ? -13.572 8.810 27.574 1.00 90.38 82 GLY A C 1
ATOM 618 O O . GLY A 1 82 ? -14.796 8.830 27.701 1.00 90.38 82 GLY A O 1
ATOM 619 N N . ASN A 1 83 ? -12.921 9.717 26.838 1.00 90.25 83 ASN A N 1
ATOM 620 C CA . ASN A 1 83 ? -13.601 10.750 26.068 1.00 90.25 83 ASN A CA 1
ATOM 621 C C . ASN A 1 83 ? -13.871 10.243 24.643 1.00 90.25 83 ASN A C 1
ATOM 623 O O . ASN A 1 83 ? -13.000 10.295 23.772 1.00 90.25 83 ASN A O 1
ATOM 627 N N . TYR A 1 84 ? -15.087 9.742 24.411 1.00 89.31 84 TYR A N 1
ATOM 628 C CA . TYR A 1 84 ? -15.469 9.134 23.131 1.00 89.31 84 TYR A CA 1
ATOM 629 C C . TYR A 1 84 ? -15.946 10.135 22.073 1.00 89.31 84 TYR A C 1
ATOM 631 O O . TYR A 1 84 ? -15.970 9.806 20.887 1.00 89.31 84 TYR A O 1
ATOM 639 N N . GLU A 1 85 ? -16.292 11.358 22.476 1.00 91.81 85 GLU A N 1
ATOM 640 C CA . GLU A 1 85 ? -16.755 12.413 21.572 1.00 91.81 85 GLU A CA 1
ATOM 641 C C . GLU A 1 85 ? -15.742 12.738 20.450 1.00 91.81 85 GLU A C 1
ATOM 643 O O . GLU A 1 85 ? -16.130 12.704 19.277 1.00 91.81 85 GLU A O 1
ATOM 648 N N . PRO A 1 86 ? -14.434 12.944 20.725 1.00 91.38 86 PRO A N 1
ATOM 649 C CA . PRO A 1 86 ? -13.460 13.232 19.675 1.00 91.38 86 PRO A CA 1
ATOM 650 C C . PRO A 1 86 ? -13.131 12.021 18.795 1.00 91.38 86 PRO A C 1
ATOM 652 O O . PRO A 1 86 ? -12.658 12.206 17.674 1.00 91.38 86 PRO A O 1
ATOM 655 N N . ILE A 1 87 ? -13.380 10.785 19.246 1.00 90.50 87 ILE A N 1
ATOM 656 C CA . ILE A 1 87 ? -12.988 9.574 18.504 1.00 90.50 87 ILE A CA 1
ATOM 657 C C . ILE A 1 87 ? -13.697 9.516 17.156 1.00 90.50 87 ILE A C 1
ATOM 659 O O . ILE A 1 87 ? -13.055 9.245 16.144 1.00 90.50 87 ILE A O 1
ATOM 663 N N . LYS A 1 88 ? -15.003 9.811 17.120 1.00 91.12 88 LYS A N 1
ATOM 664 C CA . LYS A 1 88 ? -15.783 9.791 15.875 1.00 91.12 88 LYS A CA 1
ATOM 665 C C . LYS A 1 88 ? -15.184 10.741 14.839 1.00 91.12 88 LYS A C 1
ATOM 667 O O . LYS A 1 88 ? -15.025 10.367 13.680 1.00 91.12 88 LYS A O 1
ATOM 672 N N . THR A 1 89 ? -14.819 11.944 15.272 1.00 93.31 89 THR A N 1
ATOM 673 C CA . THR A 1 89 ? -14.216 12.965 14.413 1.00 93.31 89 THR A CA 1
ATOM 674 C C . THR A 1 89 ? -12.823 12.549 13.952 1.00 93.31 89 THR A C 1
ATOM 676 O O . THR A 1 89 ? -12.527 12.654 12.766 1.00 93.31 89 THR A O 1
ATOM 679 N N . ILE A 1 90 ? -11.987 12.011 14.846 1.00 91.94 90 ILE A N 1
ATOM 680 C CA . ILE A 1 90 ? -10.633 11.551 14.500 1.00 91.94 90 ILE A CA 1
ATOM 681 C C . ILE A 1 90 ? -10.688 10.395 13.495 1.00 91.94 90 ILE A C 1
ATOM 683 O O . ILE A 1 90 ? -9.965 10.423 12.504 1.00 91.94 90 ILE A O 1
ATOM 687 N N . VAL A 1 91 ? -11.563 9.408 13.709 1.00 92.06 91 VAL A N 1
ATOM 688 C CA . VAL A 1 91 ? -11.734 8.271 12.792 1.00 92.06 91 VAL A CA 1
ATOM 689 C C . VAL A 1 91 ? -12.250 8.743 11.437 1.00 92.06 91 VAL A C 1
ATOM 691 O O . VAL A 1 91 ? -11.725 8.323 10.412 1.00 92.06 91 VAL A O 1
ATOM 694 N N . LEU A 1 92 ? -13.240 9.639 11.408 1.00 93.31 92 LEU A N 1
ATOM 695 C CA . LEU A 1 92 ? -13.798 10.150 10.156 1.00 93.31 92 LEU A CA 1
ATOM 696 C C . LEU A 1 92 ? -12.766 10.963 9.365 1.00 93.31 92 LEU A C 1
ATOM 698 O O . LEU A 1 92 ? -12.635 10.763 8.160 1.00 93.31 92 LEU A O 1
ATOM 702 N N . ILE 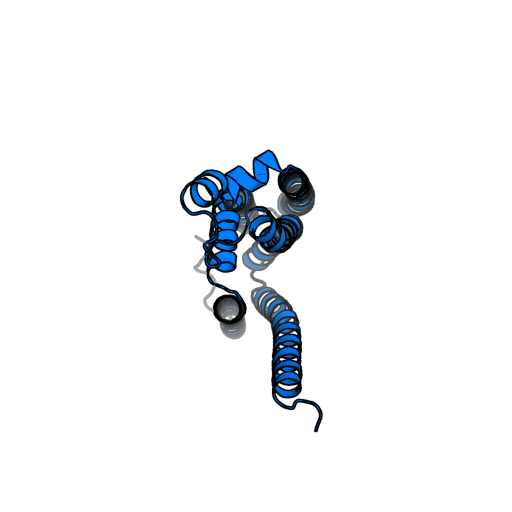A 1 93 ? -11.986 11.815 10.038 1.00 92.50 93 ILE A N 1
ATOM 703 C CA . ILE A 1 93 ? -10.870 12.542 9.419 1.00 92.50 93 ILE A CA 1
ATOM 704 C C . ILE A 1 93 ? -9.790 11.569 8.942 1.00 92.50 93 ILE A C 1
ATOM 706 O O . ILE A 1 93 ? -9.278 11.741 7.843 1.00 92.50 93 ILE A O 1
ATOM 710 N N . GLY A 1 94 ? -9.465 10.535 9.719 1.00 90.88 94 GLY A N 1
ATOM 711 C CA . GLY A 1 94 ? -8.499 9.513 9.320 1.00 90.88 94 GLY A CA 1
ATOM 712 C C . GLY A 1 94 ? -8.948 8.752 8.072 1.00 90.88 94 GLY A C 1
ATOM 713 O O . GLY A 1 94 ? -8.189 8.631 7.118 1.00 90.88 94 GLY A O 1
ATOM 714 N N . VAL A 1 95 ? -10.198 8.289 8.028 1.00 92.75 95 VAL A N 1
ATOM 715 C CA . VAL A 1 95 ? -10.728 7.528 6.888 1.00 92.75 95 VAL A CA 1
ATOM 716 C C . VAL A 1 95 ? -10.874 8.412 5.649 1.00 92.75 95 VAL A C 1
ATOM 718 O O . VAL A 1 95 ? -10.344 8.066 4.597 1.00 92.75 95 VAL A O 1
ATOM 721 N N . ILE A 1 96 ? -11.553 9.559 5.752 1.00 94.31 96 ILE A N 1
ATOM 722 C CA . ILE A 1 96 ? -11.791 10.442 4.598 1.00 94.31 96 ILE A CA 1
ATOM 723 C C . ILE A 1 96 ? -10.492 11.121 4.163 1.00 94.31 96 ILE A C 1
ATOM 725 O O . ILE A 1 96 ? -10.182 11.152 2.975 1.00 94.31 96 ILE A O 1
ATOM 729 N N . GLY A 1 97 ? -9.707 11.630 5.113 1.00 91.38 97 GLY A N 1
ATOM 730 C CA . GLY A 1 97 ? -8.408 12.239 4.841 1.00 91.38 97 GLY A CA 1
ATOM 731 C C . GLY A 1 97 ? -7.433 11.241 4.228 1.00 91.38 97 GLY A C 1
ATOM 732 O O . GLY A 1 97 ? -6.763 11.576 3.258 1.00 91.38 97 GLY A O 1
ATOM 733 N N . GLY A 1 98 ? -7.424 9.998 4.713 1.00 90.50 98 GLY A N 1
ATOM 734 C CA . GLY A 1 98 ? -6.663 8.896 4.131 1.00 90.50 98 GLY A CA 1
ATOM 735 C C . GLY A 1 98 ? -7.066 8.564 2.700 1.00 90.50 98 GLY A C 1
ATOM 736 O O . GLY A 1 98 ? -6.202 8.449 1.834 1.00 90.50 98 GLY A O 1
ATOM 737 N N . LEU A 1 99 ? -8.372 8.468 2.424 1.00 93.19 99 LEU A N 1
ATOM 738 C CA . LEU A 1 99 ? -8.875 8.240 1.067 1.00 93.19 99 LEU A CA 1
ATOM 739 C C . LEU A 1 99 ? -8.470 9.366 0.125 1.00 93.19 99 LEU A C 1
ATOM 741 O O . LEU A 1 99 ? -7.976 9.092 -0.966 1.00 93.19 99 LEU A O 1
ATOM 745 N N . LEU A 1 100 ? -8.659 10.620 0.535 1.00 94.75 100 LEU A N 1
ATOM 746 C CA . LEU A 1 100 ? -8.337 11.780 -0.291 1.00 94.75 100 LEU A CA 1
ATOM 747 C C . LEU A 1 100 ? -6.829 11.893 -0.519 1.00 94.75 100 LEU A C 1
ATOM 749 O O . LEU A 1 100 ? -6.394 11.954 -1.665 1.00 94.75 100 LEU A O 1
ATOM 753 N N . ALA A 1 101 ? -6.026 11.856 0.544 1.00 92.25 101 ALA A N 1
ATOM 754 C CA . ALA A 1 101 ? -4.575 11.970 0.447 1.00 92.25 101 ALA A CA 1
ATOM 755 C C . ALA A 1 101 ? -3.963 10.785 -0.314 1.00 92.25 101 ALA A C 1
ATOM 757 O O . ALA A 1 101 ? -3.115 10.986 -1.181 1.00 92.25 101 ALA A O 1
ATOM 758 N N . GLY A 1 102 ? -4.440 9.565 -0.057 1.00 93.00 102 GLY A N 1
ATOM 759 C CA . GLY A 1 102 ? -4.034 8.371 -0.791 1.00 93.00 102 GLY A CA 1
ATOM 760 C C . GLY A 1 102 ? -4.409 8.449 -2.269 1.00 93.00 102 GLY A C 1
ATOM 761 O O . GLY A 1 102 ? -3.592 8.101 -3.116 1.00 93.00 102 GLY A O 1
ATOM 762 N N . SER A 1 103 ? -5.604 8.953 -2.601 1.00 95.31 103 SER A N 1
ATOM 763 C CA . SER A 1 103 ? -6.044 9.104 -3.997 1.00 95.31 103 SER A CA 1
ATOM 764 C C . SER A 1 103 ? -5.244 10.178 -4.728 1.00 95.31 103 SER A C 1
ATOM 766 O O . SER A 1 103 ? -4.863 9.978 -5.877 1.00 95.31 103 SER A O 1
ATOM 768 N N . VAL A 1 104 ? -4.929 11.292 -4.060 1.00 94.81 104 VAL A N 1
ATOM 769 C CA . VAL A 1 104 ? -4.048 12.337 -4.601 1.00 94.81 104 VAL A CA 1
ATOM 770 C C . VAL A 1 104 ? -2.642 11.782 -4.828 1.00 94.81 104 VAL A C 1
ATOM 772 O O . VAL A 1 104 ? -2.094 11.951 -5.914 1.00 94.81 104 VAL A O 1
ATOM 775 N N . GLY A 1 105 ? -2.080 11.060 -3.855 1.00 93.06 105 GLY A N 1
ATOM 776 C CA . GLY A 1 105 ? -0.788 10.389 -4.006 1.00 93.06 105 GLY A CA 1
ATOM 777 C C . GLY A 1 105 ? -0.785 9.389 -5.164 1.00 93.06 105 GLY A C 1
ATOM 778 O O . GLY A 1 105 ? 0.123 9.409 -5.9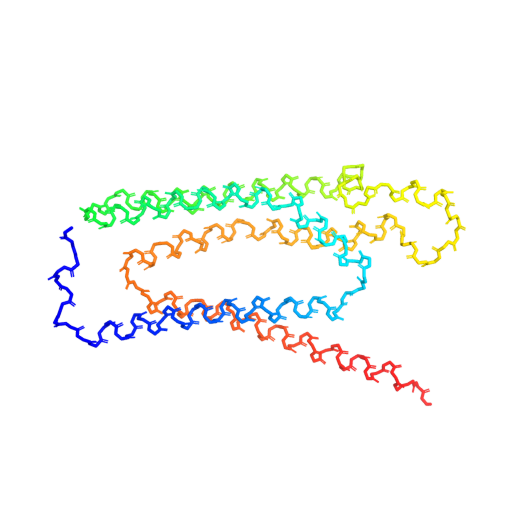93 1.00 93.06 105 GLY A O 1
ATOM 779 N N . ALA A 1 106 ? -1.833 8.570 -5.281 1.00 94.50 106 ALA A N 1
ATOM 780 C CA . ALA A 1 106 ? -1.985 7.610 -6.367 1.00 94.50 106 ALA A CA 1
ATOM 781 C C . ALA A 1 106 ? -2.108 8.294 -7.736 1.00 94.50 106 ALA A C 1
ATOM 783 O O . ALA A 1 106 ? -1.489 7.847 -8.703 1.00 94.50 106 ALA A O 1
ATOM 784 N N . ALA A 1 107 ? -2.855 9.397 -7.824 1.00 96.25 107 ALA A N 1
ATOM 785 C CA . ALA A 1 107 ? -3.006 10.182 -9.044 1.00 96.25 107 ALA A CA 1
ATOM 786 C C . ALA A 1 107 ? -1.683 10.836 -9.471 1.00 96.25 107 ALA A C 1
ATOM 788 O O . ALA A 1 107 ? -1.311 10.745 -10.640 1.00 96.25 107 ALA A O 1
ATOM 789 N N . LEU A 1 108 ? -0.932 11.420 -8.531 1.00 95.06 108 LEU A N 1
ATOM 790 C CA . LEU A 1 108 ? 0.391 11.996 -8.798 1.00 95.06 108 LEU A CA 1
ATOM 791 C C . LEU A 1 108 ? 1.367 10.937 -9.320 1.00 95.06 108 LEU A C 1
ATOM 793 O O . LEU A 1 108 ? 2.024 11.145 -10.339 1.00 95.06 108 LEU A O 1
ATOM 797 N N . MET A 1 109 ? 1.412 9.770 -8.676 1.00 94.06 109 MET A N 1
ATOM 798 C CA . MET A 1 109 ? 2.277 8.670 -9.110 1.00 94.06 109 MET A CA 1
ATOM 799 C C . MET A 1 109 ? 1.829 8.043 -10.428 1.00 94.06 109 MET A C 1
ATOM 801 O O . MET A 1 109 ? 2.668 7.580 -11.197 1.00 94.06 109 MET A O 1
ATOM 805 N N . THR A 1 110 ? 0.526 8.052 -10.711 1.00 94.75 110 THR A N 1
ATOM 806 C CA . THR A 1 110 ? -0.009 7.678 -12.025 1.00 94.75 110 THR A CA 1
ATOM 807 C C . THR A 1 110 ? 0.470 8.669 -13.087 1.00 94.75 110 THR A C 1
ATOM 809 O O . THR A 1 110 ? 0.909 8.244 -14.149 1.00 94.75 110 THR A O 1
ATOM 812 N N . GLY A 1 111 ? 0.474 9.972 -12.789 1.00 95.31 111 GLY A N 1
ATOM 813 C CA . GLY A 1 111 ? 1.029 11.001 -13.673 1.00 95.31 111 GLY A CA 1
ATOM 814 C C . GLY A 1 111 ? 2.506 10.765 -13.997 1.00 95.31 111 GLY A C 1
ATOM 815 O O . GLY A 1 111 ? 2.883 10.783 -15.165 1.00 95.31 111 GLY A O 1
ATOM 816 N N . ILE A 1 112 ? 3.321 10.447 -12.985 1.00 93.62 112 ILE A N 1
ATOM 817 C CA . ILE A 1 112 ? 4.739 10.095 -13.176 1.00 93.62 112 ILE A CA 1
ATOM 818 C C . ILE A 1 112 ? 4.883 8.832 -14.040 1.00 93.62 112 ILE A C 1
ATOM 820 O O . ILE A 1 112 ? 5.736 8.788 -14.919 1.00 93.62 112 ILE A O 1
ATOM 824 N N . ALA A 1 113 ? 4.024 7.827 -13.855 1.00 92.81 113 ALA A N 1
ATOM 825 C CA . ALA A 1 113 ? 4.083 6.571 -14.609 1.00 92.81 113 ALA A CA 1
ATOM 826 C C . ALA A 1 113 ? 3.812 6.726 -16.120 1.00 92.81 113 ALA A C 1
ATOM 828 O O . ALA A 1 113 ? 4.266 5.892 -16.913 1.00 92.81 113 ALA A O 1
ATOM 829 N N . TYR A 1 114 ? 3.073 7.769 -16.514 1.00 94.19 114 TYR A N 1
ATOM 830 C CA . TYR A 1 114 ? 2.804 8.115 -17.914 1.00 94.19 114 TYR A CA 1
ATOM 831 C C . TYR A 1 114 ? 3.760 9.172 -18.479 1.00 94.19 114 TYR A C 1
ATOM 833 O O . TYR A 1 114 ? 3.684 9.474 -19.668 1.00 94.19 114 TYR A O 1
ATOM 841 N N . TRP A 1 115 ? 4.679 9.704 -17.669 1.00 94.06 115 TRP A N 1
ATOM 842 C CA . TRP A 1 115 ? 5.713 10.622 -18.128 1.00 94.06 115 TRP A CA 1
ATOM 843 C C . TRP A 1 115 ? 6.973 9.829 -18.525 1.00 94.06 115 TRP A C 1
ATOM 845 O O . TRP A 1 115 ? 7.701 9.382 -17.636 1.00 94.06 115 TRP A O 1
ATOM 855 N N . PRO A 1 116 ? 7.275 9.666 -19.830 1.00 86.25 116 PRO A N 1
ATOM 856 C CA . PRO A 1 116 ? 8.328 8.760 -20.305 1.00 86.25 116 PRO A CA 1
ATOM 857 C C . PRO A 1 116 ? 9.722 9.131 -19.777 1.00 86.25 116 PRO A C 1
ATOM 859 O O . PRO A 1 116 ? 10.393 8.290 -19.190 1.00 86.25 116 PRO A O 1
ATOM 862 N N . GLU A 1 117 ? 10.099 10.407 -19.868 1.00 87.81 117 GLU A N 1
ATOM 863 C CA . GLU A 1 117 ? 11.397 10.904 -19.384 1.00 87.81 117 GLU A CA 1
ATOM 864 C C . GLU A 1 117 ? 11.605 10.669 -17.878 1.00 87.81 117 GLU A C 1
ATOM 866 O O . GLU A 1 117 ? 12.669 10.247 -17.433 1.00 87.81 117 GLU A O 1
ATOM 871 N N . ALA A 1 118 ? 10.573 10.924 -17.067 1.00 88.88 118 ALA A N 1
ATOM 872 C CA . ALA A 1 118 ? 10.671 10.789 -15.620 1.00 88.88 118 ALA A CA 1
ATOM 873 C C . ALA A 1 118 ? 10.765 9.315 -15.209 1.00 88.88 118 ALA A C 1
ATOM 875 O O . ALA A 1 118 ? 11.589 8.958 -14.370 1.00 88.88 118 ALA A O 1
ATOM 876 N N . ILE A 1 119 ? 9.934 8.449 -15.795 1.00 86.81 119 ILE A N 1
ATOM 877 C CA . ILE A 1 119 ? 9.884 7.041 -15.399 1.00 86.81 119 ILE A CA 1
ATOM 878 C C . ILE A 1 119 ? 11.130 6.268 -15.851 1.00 86.81 119 ILE A C 1
ATOM 880 O O . ILE A 1 119 ? 11.578 5.379 -15.131 1.00 86.81 119 ILE A O 1
ATOM 884 N N . GLU A 1 120 ? 11.727 6.626 -16.990 1.00 86.38 120 GLU A N 1
ATOM 885 C CA . GLU A 1 120 ? 12.964 6.006 -17.473 1.00 86.38 120 GLU A CA 1
ATOM 886 C C . GLU A 1 120 ? 14.150 6.332 -16.559 1.00 86.38 120 GLU A C 1
ATOM 888 O O . GLU A 1 120 ? 14.860 5.422 -16.124 1.00 86.38 120 GLU A O 1
ATOM 893 N N . VAL A 1 121 ? 14.306 7.602 -16.168 1.00 85.56 121 VAL A N 1
ATOM 894 C CA . VAL A 1 121 ? 15.345 8.027 -15.213 1.00 85.56 121 VAL A CA 1
ATOM 895 C C . VAL A 1 121 ? 15.173 7.342 -13.853 1.00 85.56 121 VAL A C 1
ATOM 897 O O . VAL A 1 121 ? 16.161 6.988 -13.210 1.00 85.56 121 VAL A O 1
ATOM 900 N N . LEU A 1 122 ? 13.930 7.134 -13.415 1.00 84.62 122 LEU A N 1
ATOM 901 C CA . LEU A 1 122 ? 13.626 6.528 -12.118 1.00 84.62 122 LEU A CA 1
ATOM 902 C C . LEU A 1 122 ? 13.809 5.006 -12.093 1.00 84.62 122 LEU A C 1
ATOM 904 O O . LEU A 1 122 ? 14.273 4.466 -11.089 1.00 84.62 122 LEU A O 1
ATOM 908 N N . LEU A 1 123 ? 13.415 4.303 -13.157 1.00 83.56 123 LEU A N 1
ATOM 909 C CA . LEU A 1 123 ? 13.385 2.837 -13.177 1.00 83.56 123 LEU A CA 1
ATOM 910 C C . LEU A 1 123 ? 14.609 2.198 -13.830 1.00 83.56 123 LEU A C 1
ATOM 912 O O . LEU A 1 123 ? 14.949 1.065 -13.487 1.00 83.56 123 LEU A O 1
ATOM 916 N N . ALA A 1 124 ? 15.248 2.887 -14.773 1.00 81.50 124 ALA A N 1
ATOM 917 C CA . ALA A 1 124 ? 16.345 2.348 -15.567 1.00 81.50 124 ALA A CA 1
ATOM 918 C C . ALA A 1 124 ? 17.457 3.395 -15.789 1.00 81.50 124 ALA A C 1
ATOM 920 O O . ALA A 1 124 ? 17.799 3.696 -16.941 1.00 81.50 124 ALA A O 1
ATOM 921 N N . PRO A 1 125 ? 18.055 3.945 -14.709 1.00 78.56 125 PRO A N 1
ATOM 922 C CA . PRO A 1 125 ? 19.098 4.956 -14.832 1.00 78.56 125 PRO A CA 1
ATOM 923 C C . PRO A 1 125 ? 20.299 4.400 -15.610 1.00 78.56 125 PRO A C 1
ATOM 925 O O . PRO A 1 125 ? 20.879 3.381 -15.238 1.00 78.56 125 PRO A O 1
ATOM 928 N N . GLY A 1 126 ? 20.672 5.072 -16.702 1.00 73.94 126 GLY A N 1
ATOM 929 C CA . GLY A 1 126 ? 21.832 4.702 -17.523 1.00 73.94 126 GLY A CA 1
ATOM 930 C C . GLY A 1 126 ? 21.610 3.539 -18.496 1.00 73.94 126 GLY A C 1
ATOM 931 O O . GLY A 1 126 ? 22.571 3.082 -19.111 1.00 73.94 126 GLY A O 1
ATOM 932 N N . SER A 1 127 ? 20.371 3.072 -18.675 1.00 75.31 127 SER A N 1
ATOM 933 C CA . SER A 1 127 ? 20.038 2.038 -19.670 1.00 75.31 127 SER A CA 1
ATOM 934 C C . SER A 1 127 ? 20.366 2.462 -21.109 1.00 75.31 127 SER A C 1
ATOM 936 O O . SER A 1 127 ? 20.867 1.655 -21.894 1.00 75.31 127 SER A O 1
ATOM 938 N N . THR A 1 128 ? 20.188 3.744 -21.430 1.00 71.81 128 THR A N 1
ATOM 939 C CA . THR A 1 128 ? 20.583 4.345 -22.712 1.00 71.81 128 THR A CA 1
ATOM 940 C C . THR A 1 128 ? 22.096 4.266 -22.934 1.00 71.81 128 THR A C 1
ATOM 942 O O . THR A 1 128 ? 22.540 3.713 -23.936 1.00 71.81 128 THR A O 1
ATOM 945 N N . GLY A 1 129 ? 22.898 4.686 -21.949 1.00 76.94 129 GLY A N 1
ATOM 946 C CA . GLY A 1 129 ? 24.363 4.598 -22.016 1.00 76.94 129 GLY A CA 1
ATOM 947 C C . GLY A 1 129 ? 24.894 3.159 -22.063 1.00 76.94 129 GLY A C 1
ATOM 948 O O . GLY A 1 129 ? 25.876 2.881 -22.746 1.00 76.94 129 GLY A O 1
ATOM 949 N N . ALA A 1 130 ? 24.231 2.216 -21.388 1.00 73.56 130 ALA A N 1
ATOM 950 C CA . ALA A 1 130 ? 24.595 0.799 -21.448 1.00 73.56 130 ALA A CA 1
ATOM 951 C C . ALA A 1 130 ? 24.325 0.179 -22.831 1.00 73.56 130 ALA A C 1
ATOM 953 O O . ALA A 1 130 ? 25.102 -0.659 -23.290 1.00 73.56 130 ALA A O 1
ATOM 954 N N . THR A 1 131 ? 23.252 0.613 -23.499 1.00 77.44 131 THR A N 1
ATOM 955 C CA . THR A 1 131 ? 22.888 0.154 -24.849 1.00 77.44 131 THR A CA 1
ATOM 956 C C . THR A 1 131 ? 23.860 0.689 -25.902 1.00 77.44 131 THR A C 1
ATOM 958 O O . THR A 1 131 ? 24.222 -0.036 -26.827 1.00 77.44 131 THR A O 1
ATOM 961 N N . GLU A 1 132 ? 24.341 1.925 -25.736 1.00 81.88 132 GLU A N 1
ATOM 962 C CA . GLU A 1 132 ? 25.370 2.515 -26.604 1.00 81.88 132 GLU A CA 1
ATOM 963 C C . GLU A 1 132 ? 26.739 1.839 -26.445 1.00 81.88 132 GLU A C 1
ATOM 965 O O . GLU A 1 132 ? 27.457 1.661 -27.429 1.00 81.88 132 GLU A O 1
ATOM 970 N N . LEU A 1 133 ? 27.099 1.432 -25.223 1.00 85.75 133 LEU A N 1
ATOM 971 C CA . LEU A 1 133 ? 28.407 0.836 -24.942 1.00 85.75 133 LEU A CA 1
ATOM 972 C C . LEU A 1 133 ? 28.523 -0.623 -25.421 1.00 85.75 133 LEU A C 1
ATOM 974 O O . LEU A 1 133 ? 29.622 -1.077 -25.739 1.00 85.75 133 LEU A O 1
ATOM 978 N N . TYR A 1 134 ? 27.404 -1.352 -25.492 1.00 82.62 134 TYR A N 1
ATOM 979 C CA . TYR A 1 134 ? 27.359 -2.762 -25.900 1.00 82.62 134 TYR A CA 1
ATOM 980 C C . TYR A 1 134 ? 26.219 -3.039 -26.896 1.00 82.62 134 TYR A C 1
ATOM 982 O O . TYR A 1 134 ? 25.229 -3.696 -26.546 1.00 82.62 134 TYR A O 1
ATOM 990 N N . PRO A 1 135 ? 26.345 -2.589 -28.157 1.00 81.56 135 PRO A N 1
ATOM 991 C CA . PRO A 1 135 ? 25.318 -2.824 -29.164 1.00 81.56 135 PRO A CA 1
ATOM 992 C C . PRO A 1 135 ? 25.163 -4.328 -29.449 1.00 81.56 135 PRO A C 1
ATOM 994 O O . PRO A 1 135 ? 26.128 -5.015 -29.781 1.00 81.56 135 PRO A O 1
ATOM 997 N N . GLY A 1 136 ? 23.935 -4.848 -29.331 1.00 77.69 136 GLY A N 1
ATOM 998 C CA . GLY A 1 136 ? 23.588 -6.234 -29.684 1.00 77.69 136 GLY A CA 1
ATOM 999 C C . GLY A 1 136 ? 23.661 -7.266 -28.550 1.00 77.69 136 GLY A C 1
ATOM 1000 O O . GLY A 1 136 ? 23.481 -8.457 -28.803 1.00 77.69 136 GLY A O 1
ATOM 1001 N N . CYS A 1 137 ? 23.892 -6.853 -27.301 1.00 78.31 137 CYS A N 1
ATOM 1002 C CA . CYS A 1 137 ? 23.850 -7.769 -26.161 1.00 78.31 137 CYS A CA 1
ATOM 1003 C C . CYS A 1 137 ? 22.400 -8.147 -25.804 1.00 78.31 137 CYS A C 1
ATOM 1005 O O . CYS A 1 137 ? 21.687 -7.374 -25.171 1.00 78.31 137 CYS A O 1
ATOM 1007 N N . SER A 1 138 ? 21.973 -9.366 -26.146 1.00 70.81 138 SER A N 1
ATOM 1008 C CA . SER A 1 138 ? 20.614 -9.871 -25.873 1.00 70.81 138 SER A CA 1
ATOM 1009 C C . SER A 1 138 ? 20.282 -10.049 -24.383 1.00 70.81 138 SER A C 1
ATOM 1011 O O . SER A 1 138 ? 19.144 -10.364 -24.044 1.00 70.81 138 SER A O 1
ATOM 1013 N N . LEU A 1 139 ? 21.268 -9.906 -23.489 1.00 74.06 139 LEU A N 1
ATOM 1014 C CA . LEU A 1 139 ? 21.069 -9.950 -22.037 1.00 74.06 139 LEU A CA 1
ATOM 1015 C C . LEU A 1 139 ? 20.635 -8.604 -21.440 1.00 74.06 139 LEU A C 1
ATOM 1017 O O . LEU A 1 139 ? 20.172 -8.584 -20.299 1.00 74.06 139 LEU A O 1
ATOM 1021 N N . LEU A 1 140 ? 20.794 -7.498 -22.172 1.00 75.75 140 LEU A N 1
ATOM 1022 C CA . LEU A 1 140 ? 20.373 -6.167 -21.741 1.00 75.75 140 LEU A CA 1
ATOM 1023 C C . LEU A 1 140 ? 18.978 -5.883 -22.321 1.00 75.75 140 LEU A C 1
ATOM 1025 O O . LEU A 1 140 ? 18.865 -5.649 -23.524 1.00 75.75 140 LEU A O 1
ATOM 1029 N N . PRO A 1 141 ? 17.907 -5.938 -21.508 1.00 75.56 141 PRO A N 1
ATOM 1030 C CA . PRO A 1 141 ? 16.573 -5.582 -21.978 1.00 75.56 141 PRO A CA 1
ATOM 1031 C C . PRO A 1 141 ? 16.512 -4.100 -22.342 1.00 75.56 141 PRO A C 1
ATOM 1033 O O . PRO A 1 141 ? 17.195 -3.267 -21.739 1.00 75.56 141 PRO A O 1
ATOM 1036 N N . SER A 1 142 ? 15.657 -3.773 -23.306 1.00 80.62 142 SER A N 1
ATOM 1037 C CA . SER A 1 142 ? 15.433 -2.383 -23.699 1.00 80.62 142 SER A CA 1
ATOM 1038 C C . SER A 1 142 ? 14.765 -1.591 -22.566 1.00 80.62 142 SER A C 1
ATOM 1040 O O . SER A 1 142 ? 13.981 -2.141 -21.787 1.00 80.62 142 SER A O 1
ATOM 1042 N N . SER A 1 143 ? 15.038 -0.285 -22.466 1.00 79.50 143 SER A N 1
ATOM 1043 C CA . SER A 1 143 ? 14.434 0.562 -21.425 1.00 79.50 143 SER A CA 1
ATOM 1044 C C . SER A 1 143 ? 12.901 0.574 -21.501 1.00 79.50 143 SER A C 1
ATOM 1046 O O . SER A 1 143 ? 12.228 0.545 -20.469 1.00 79.50 143 SER A O 1
ATOM 1048 N N . ALA A 1 144 ? 12.345 0.493 -22.712 1.00 82.00 144 ALA A N 1
ATOM 1049 C CA . ALA A 1 144 ? 10.908 0.398 -22.953 1.00 82.00 144 ALA A CA 1
ATOM 1050 C C . ALA A 1 144 ? 10.271 -0.858 -22.324 1.00 82.00 144 ALA A C 1
ATOM 1052 O O . ALA A 1 144 ? 9.262 -0.743 -21.625 1.00 82.00 144 ALA A O 1
ATOM 1053 N N . GLU A 1 145 ? 10.876 -2.038 -22.504 1.00 81.75 145 GLU A N 1
ATOM 1054 C CA . GLU A 1 145 ? 10.372 -3.298 -21.932 1.00 81.75 145 GLU A CA 1
ATOM 1055 C C . GLU A 1 145 ? 10.414 -3.287 -20.398 1.00 81.75 145 GLU A C 1
ATOM 1057 O O . GLU A 1 145 ? 9.489 -3.765 -19.731 1.00 81.75 145 GLU A O 1
ATOM 1062 N N . ILE A 1 146 ? 11.474 -2.708 -19.824 1.00 81.44 146 ILE A N 1
ATOM 1063 C CA . ILE A 1 146 ? 11.626 -2.575 -18.372 1.00 81.44 146 ILE A CA 1
ATOM 1064 C C . ILE A 1 146 ? 10.517 -1.687 -17.800 1.00 81.44 146 ILE A C 1
ATOM 1066 O O . ILE A 1 146 ? 9.848 -2.061 -16.830 1.00 81.44 146 ILE A O 1
ATOM 1070 N N . VAL A 1 147 ? 10.308 -0.517 -18.408 1.00 85.62 147 VAL A N 1
ATOM 1071 C CA . VAL A 1 147 ? 9.297 0.453 -17.976 1.00 85.62 147 VAL A CA 1
ATOM 1072 C C . VAL A 1 147 ? 7.896 -0.138 -18.101 1.00 85.62 147 VAL A C 1
ATOM 1074 O O . VAL A 1 147 ? 7.101 -0.004 -17.172 1.00 85.62 147 VAL A O 1
ATOM 1077 N N . GLU A 1 148 ? 7.583 -0.825 -19.198 1.00 85.25 148 GLU A N 1
ATOM 1078 C CA . GLU A 1 148 ? 6.265 -1.429 -19.403 1.00 85.25 148 GLU A CA 1
ATOM 1079 C C . GLU A 1 148 ? 5.963 -2.514 -18.361 1.00 85.25 148 GLU A C 1
ATOM 1081 O O . GLU A 1 148 ? 4.898 -2.498 -17.731 1.00 85.25 148 GLU A O 1
ATOM 1086 N N . SER A 1 149 ? 6.931 -3.394 -18.088 1.00 82.19 149 SER A N 1
ATOM 1087 C CA . SER A 1 149 ? 6.790 -4.428 -17.059 1.00 82.19 149 SER A CA 1
ATOM 1088 C C . SER A 1 149 ? 6.592 -3.824 -15.664 1.00 82.19 149 SER A C 1
ATOM 1090 O O . SER A 1 149 ? 5.756 -4.302 -14.892 1.00 82.19 149 SER A O 1
ATOM 1092 N N . ALA A 1 150 ? 7.341 -2.775 -15.321 1.00 85.19 150 ALA A N 1
ATOM 1093 C CA . ALA A 1 150 ? 7.293 -2.146 -14.004 1.00 85.19 150 ALA A CA 1
ATOM 1094 C C . ALA A 1 150 ? 6.070 -1.233 -13.804 1.00 85.19 150 ALA A C 1
ATOM 1096 O O . ALA A 1 150 ? 5.573 -1.118 -12.681 1.00 85.19 150 ALA A O 1
ATOM 1097 N N . ARG A 1 151 ? 5.535 -0.628 -14.875 1.00 88.56 151 ARG A N 1
ATOM 1098 C CA . ARG A 1 151 ? 4.381 0.286 -14.826 1.00 88.56 151 ARG A CA 1
ATOM 1099 C C . ARG A 1 151 ? 3.146 -0.377 -14.222 1.00 88.56 151 ARG A C 1
ATOM 1101 O O . ARG A 1 151 ? 2.459 0.237 -13.409 1.00 88.56 151 ARG A O 1
ATOM 1108 N N . SER A 1 152 ? 2.874 -1.630 -14.582 1.00 87.06 152 SER A N 1
ATOM 1109 C CA . SER A 1 152 ? 1.720 -2.370 -14.053 1.00 87.06 152 SER A CA 1
ATOM 1110 C C . SER A 1 152 ? 1.778 -2.519 -12.525 1.00 87.06 152 SER A C 1
ATOM 1112 O O . SER A 1 152 ? 0.807 -2.205 -11.832 1.00 87.06 152 SER A O 1
ATOM 1114 N N . LEU A 1 153 ? 2.937 -2.916 -11.987 1.00 84.69 153 LEU A N 1
ATOM 1115 C CA . LEU A 1 153 ? 3.164 -3.026 -10.546 1.00 84.69 153 LEU A CA 1
ATOM 1116 C C . LEU A 1 153 ? 3.130 -1.652 -9.870 1.00 84.69 153 LEU A C 1
ATOM 1118 O O . LEU A 1 153 ? 2.549 -1.514 -8.793 1.00 84.69 153 LEU A O 1
ATOM 1122 N N . TRP A 1 154 ? 3.729 -0.641 -10.496 1.00 90.69 154 TRP A N 1
ATOM 1123 C CA . TRP A 1 154 ? 3.740 0.724 -9.985 1.00 90.69 154 TRP A CA 1
ATOM 1124 C C . TRP A 1 154 ? 2.319 1.235 -9.755 1.00 90.69 154 TRP A C 1
ATOM 1126 O O . TRP A 1 154 ? 1.974 1.631 -8.642 1.00 90.69 154 TRP A O 1
ATOM 1136 N N . LEU A 1 155 ? 1.469 1.153 -10.782 1.00 92.00 155 LEU A N 1
ATOM 1137 C CA . LEU A 1 155 ? 0.078 1.592 -10.708 1.00 92.00 155 LEU A CA 1
ATOM 1138 C C . LEU A 1 155 ? -0.701 0.792 -9.665 1.00 92.00 155 LEU A C 1
ATOM 1140 O O . LEU A 1 155 ? -1.385 1.381 -8.830 1.00 92.00 155 LEU A O 1
ATOM 1144 N N . LEU A 1 156 ? -0.553 -0.535 -9.664 1.00 89.50 156 LEU A N 1
ATOM 1145 C CA . LEU A 1 156 ? -1.235 -1.387 -8.696 1.00 89.50 156 LEU A CA 1
ATOM 1146 C C . LEU A 1 156 ? -0.828 -1.040 -7.259 1.00 89.50 156 LEU A C 1
ATOM 1148 O O . LEU A 1 156 ? -1.684 -0.953 -6.387 1.00 89.50 156 LEU A O 1
ATOM 1152 N N . THR A 1 157 ? 0.454 -0.768 -7.018 1.00 89.50 157 THR A N 1
ATOM 1153 C CA . THR A 1 157 ? 0.954 -0.362 -5.699 1.00 89.50 157 THR A CA 1
ATOM 1154 C C . THR A 1 157 ? 0.380 0.990 -5.286 1.00 89.50 157 THR A C 1
ATOM 1156 O O . THR A 1 157 ? -0.155 1.118 -4.188 1.00 89.50 157 THR A O 1
ATOM 1159 N N . CYS A 1 158 ? 0.419 1.985 -6.169 1.00 93.06 158 CYS A N 1
ATOM 1160 C CA . CYS A 1 158 ? -0.066 3.332 -5.867 1.00 93.06 158 CYS A CA 1
ATOM 1161 C C . CYS A 1 158 ? -1.561 3.342 -5.525 1.00 93.06 158 CYS A C 1
ATOM 1163 O O . CYS A 1 158 ? -1.979 3.957 -4.547 1.00 93.06 158 CYS A O 1
ATOM 1165 N N . TRP A 1 159 ? -2.371 2.593 -6.275 1.00 93.69 159 TRP A N 1
ATOM 1166 C CA . TRP A 1 159 ? -3.817 2.518 -6.053 1.00 93.69 159 TRP A CA 1
ATOM 1167 C C . TRP A 1 159 ? -4.230 1.678 -4.838 1.00 93.69 159 TRP A C 1
ATOM 1169 O O . TRP A 1 159 ? -5.397 1.709 -4.449 1.00 93.69 159 TRP A O 1
ATOM 1179 N N . THR A 1 160 ? -3.298 0.978 -4.183 1.00 90.94 160 THR A N 1
ATOM 1180 C CA . THR A 1 160 ? -3.582 0.348 -2.882 1.00 90.94 160 THR A CA 1
ATOM 1181 C C . THR A 1 160 ? -3.537 1.337 -1.720 1.00 90.94 160 THR A C 1
ATOM 1183 O O . THR A 1 160 ? -4.191 1.094 -0.708 1.00 90.94 160 THR A O 1
ATOM 1186 N N . TRP A 1 161 ? -2.839 2.469 -1.856 1.00 90.31 161 TRP A N 1
ATOM 1187 C CA . TRP A 1 161 ? -2.625 3.425 -0.763 1.00 90.31 161 TRP A CA 1
ATOM 1188 C C . TRP A 1 161 ? -3.906 3.988 -0.126 1.00 90.31 161 TRP A C 1
ATOM 1190 O O . TRP A 1 161 ? -3.964 3.998 1.107 1.00 90.31 161 TRP A O 1
ATOM 1200 N N . PRO A 1 162 ? -4.951 4.396 -0.883 1.00 90.38 162 PRO A N 1
ATOM 1201 C CA . PRO A 1 162 ? -6.180 4.919 -0.282 1.00 90.38 162 PRO A CA 1
ATOM 1202 C C . PRO A 1 162 ? -6.826 3.908 0.673 1.00 90.38 162 PRO A C 1
ATOM 1204 O O . PRO A 1 162 ? -7.173 4.229 1.808 1.00 90.38 162 PRO A O 1
ATOM 1207 N N . PHE A 1 163 ? -6.940 2.656 0.226 1.00 89.31 163 PHE A N 1
ATOM 1208 C CA . PHE A 1 163 ? -7.565 1.588 1.003 1.00 89.31 163 PHE A CA 1
ATOM 1209 C C . PHE A 1 163 ? -6.673 1.100 2.136 1.00 89.31 163 PHE A C 1
ATOM 1211 O O . PHE A 1 163 ? -7.172 0.763 3.209 1.00 89.31 163 PHE A O 1
ATOM 1218 N N . GLN A 1 164 ? -5.359 1.090 1.916 1.00 86.88 164 GLN A N 1
ATOM 1219 C CA . GLN A 1 164 ? -4.389 0.719 2.931 1.00 86.88 164 GLN A CA 1
ATOM 1220 C C . GLN A 1 164 ? -4.482 1.664 4.138 1.00 86.88 164 GLN A C 1
ATOM 1222 O O . GLN A 1 164 ? -4.507 1.193 5.273 1.00 86.88 164 GLN A O 1
ATOM 1227 N N . PHE A 1 165 ? -4.629 2.972 3.908 1.00 85.12 165 PHE A N 1
ATOM 1228 C CA . PHE A 1 165 ? -4.803 3.941 4.991 1.00 85.12 165 PHE A CA 1
ATOM 1229 C C . PHE A 1 165 ? -6.096 3.695 5.781 1.00 85.12 165 PHE A C 1
ATOM 1231 O O . PHE A 1 165 ? -6.075 3.633 7.010 1.00 85.12 165 PHE A O 1
ATOM 1238 N N . CYS A 1 166 ? -7.225 3.480 5.096 1.00 87.75 166 CYS A N 1
ATOM 1239 C CA . CYS A 1 166 ? -8.491 3.161 5.765 1.00 87.75 166 CYS A CA 1
ATOM 1240 C C . CYS A 1 166 ? -8.399 1.894 6.612 1.00 87.75 166 CYS A C 1
ATOM 1242 O O . CYS A 1 166 ? -8.877 1.872 7.747 1.00 87.75 166 CYS A O 1
ATOM 1244 N N . ALA A 1 167 ? -7.791 0.842 6.062 1.00 86.25 167 ALA A N 1
ATOM 1245 C CA . ALA A 1 167 ? -7.625 -0.426 6.754 1.00 86.25 167 ALA A CA 1
ATOM 1246 C C . ALA A 1 167 ? -6.816 -0.254 8.047 1.00 86.25 167 ALA A C 1
ATOM 1248 O O . ALA A 1 167 ? -7.172 -0.839 9.071 1.00 86.25 167 ALA A O 1
ATOM 1249 N N . MET A 1 168 ? -5.777 0.584 8.031 1.00 83.94 168 MET A N 1
ATOM 1250 C CA . MET A 1 168 ? -4.951 0.837 9.212 1.00 83.94 168 MET A CA 1
ATOM 1251 C C . MET A 1 168 ? -5.658 1.696 10.268 1.00 83.94 168 MET A C 1
ATOM 1253 O O . MET A 1 168 ? -5.656 1.322 11.438 1.00 83.94 168 MET A O 1
ATOM 1257 N N . VAL A 1 169 ? -6.388 2.749 9.881 1.00 88.06 169 VAL A N 1
ATOM 1258 C CA . VAL A 1 169 ? -7.201 3.541 10.832 1.00 88.06 169 VAL A CA 1
ATOM 1259 C C . VAL A 1 169 ? -8.265 2.674 11.515 1.00 88.06 169 VAL A C 1
ATOM 1261 O O . VAL A 1 169 ? -8.454 2.749 12.732 1.00 88.06 169 VAL A O 1
ATOM 1264 N N . LEU A 1 170 ? -8.948 1.812 10.754 1.00 87.38 170 LEU A N 1
ATOM 1265 C CA . LEU A 1 170 ? -9.924 0.865 11.304 1.00 87.38 170 LEU A CA 1
ATOM 1266 C C . LEU A 1 170 ? -9.259 -0.177 12.207 1.00 87.38 170 LEU A C 1
ATOM 1268 O O . LEU A 1 170 ? -9.818 -0.543 13.240 1.00 87.38 170 LEU A O 1
ATOM 1272 N N . THR A 1 171 ? -8.057 -0.625 11.853 1.00 85.00 171 THR A N 1
ATOM 1273 C CA . THR A 1 171 ? -7.258 -1.523 12.692 1.00 85.00 171 THR A CA 1
ATOM 1274 C C . THR A 1 171 ? -6.907 -0.863 14.024 1.00 85.00 171 THR A C 1
ATOM 1276 O O . THR A 1 171 ? -7.145 -1.463 15.072 1.00 85.00 171 THR A O 1
ATOM 1279 N N . GLY A 1 172 ? -6.438 0.388 14.012 1.00 84.25 172 GLY A N 1
ATOM 1280 C CA . GLY A 1 172 ? -6.155 1.163 15.223 1.00 84.25 172 GLY A CA 1
ATOM 1281 C C . GLY A 1 172 ? -7.395 1.353 16.102 1.00 84.25 172 GLY A C 1
ATOM 1282 O O . GLY A 1 172 ? -7.324 1.191 17.323 1.00 84.25 172 GLY A O 1
ATOM 1283 N N . LEU A 1 173 ? -8.557 1.601 15.488 1.00 87.44 173 LEU A N 1
ATOM 1284 C CA . LEU A 1 173 ? -9.839 1.663 16.192 1.00 87.44 173 LEU A CA 1
ATOM 1285 C C . LEU A 1 173 ? -10.192 0.327 16.863 1.00 87.44 173 LEU A C 1
ATOM 1287 O O . LEU A 1 173 ? -10.516 0.316 18.048 1.00 87.44 173 LEU A O 1
ATOM 1291 N N . LEU A 1 174 ? -10.112 -0.795 16.138 1.00 85.81 174 LEU A N 1
ATOM 1292 C CA . LEU A 1 174 ? -10.417 -2.129 16.674 1.00 85.81 174 LEU A CA 1
ATOM 1293 C C . LEU A 1 174 ? -9.465 -2.523 17.807 1.00 85.81 174 LEU A C 1
ATOM 1295 O O . LEU A 1 174 ? -9.905 -3.046 18.835 1.00 85.81 174 LEU A O 1
ATOM 1299 N N . MET A 1 175 ? -8.171 -2.242 17.639 1.00 82.00 175 MET A N 1
ATOM 1300 C CA . MET A 1 175 ? -7.160 -2.495 18.663 1.00 82.00 175 MET A CA 1
ATOM 1301 C C . MET A 1 175 ? -7.434 -1.680 19.924 1.00 82.00 175 MET A C 1
ATOM 1303 O O . MET A 1 175 ? -7.412 -2.224 21.029 1.00 82.00 175 MET A O 1
ATOM 1307 N N . GLY A 1 176 ? -7.739 -0.391 19.784 1.00 81.12 176 GLY A N 1
ATOM 1308 C CA . GLY A 1 176 ? -7.998 0.452 20.940 1.00 81.12 176 GLY A CA 1
ATOM 1309 C C . GLY A 1 176 ? -9.361 0.196 21.601 1.00 81.12 176 GLY A C 1
ATOM 1310 O O . GLY A 1 176 ? -9.460 0.287 22.824 1.00 81.12 176 GLY A O 1
ATOM 1311 N N . ALA A 1 177 ? -10.367 -0.254 20.841 1.00 84.00 177 ALA A N 1
ATOM 1312 C CA . ALA A 1 177 ? -11.640 -0.754 21.371 1.00 84.00 177 ALA A CA 1
ATOM 1313 C C . ALA A 1 177 ? -11.502 -2.109 22.095 1.00 84.00 177 ALA A C 1
ATOM 1315 O O . ALA A 1 177 ? -12.442 -2.555 22.749 1.00 84.00 177 ALA A O 1
ATOM 1316 N N . ARG A 1 178 ? -10.323 -2.750 22.018 1.00 80.56 178 ARG A N 1
ATOM 1317 C CA . ARG A 1 178 ? -10.012 -4.078 22.579 1.00 80.56 178 ARG A CA 1
ATOM 1318 C C . ARG A 1 178 ? -10.827 -5.220 21.963 1.00 80.56 178 ARG A C 1
ATOM 1320 O O . ARG A 1 178 ? -10.935 -6.297 22.551 1.00 80.56 178 ARG A O 1
ATOM 1327 N N . GLU A 1 179 ? -11.333 -5.023 20.751 1.00 80.94 179 GLU A N 1
ATOM 1328 C CA . GLU A 1 179 ? -12.085 -6.024 19.989 1.00 80.94 179 GLU A CA 1
ATOM 1329 C C . GLU A 1 179 ? -11.140 -6.892 19.137 1.00 80.94 179 GLU A C 1
ATOM 1331 O O . GLU A 1 179 ? -11.234 -6.990 17.912 1.00 80.94 179 GLU A O 1
ATOM 1336 N N . PHE A 1 180 ? -10.186 -7.548 19.804 1.00 78.12 180 PHE A N 1
ATOM 1337 C CA . PHE A 1 180 ? -9.107 -8.310 19.160 1.00 78.12 180 PHE A CA 1
ATOM 1338 C C . PHE A 1 180 ? -9.593 -9.517 18.343 1.00 78.12 180 PHE A C 1
ATOM 1340 O O . PHE A 1 180 ? -8.931 -9.935 17.394 1.00 78.12 180 PHE A O 1
ATOM 1347 N N . ALA A 1 181 ? -10.755 -10.078 18.691 1.00 75.75 181 ALA A N 1
ATOM 1348 C CA . ALA A 1 181 ? -11.356 -11.177 17.940 1.00 75.75 181 ALA A CA 1
ATOM 1349 C C . ALA A 1 181 ? -11.814 -10.723 16.544 1.00 75.75 181 ALA A C 1
ATOM 1351 O O . ALA A 1 181 ? -11.565 -11.421 15.562 1.00 75.75 181 ALA A O 1
ATOM 1352 N N . LEU A 1 182 ? -12.430 -9.538 16.451 1.00 80.38 182 LEU A N 1
ATOM 1353 C CA . LEU A 1 182 ? -12.845 -8.948 15.176 1.00 80.38 182 LEU A CA 1
ATOM 1354 C C . LEU A 1 182 ? -11.634 -8.578 14.319 1.00 80.38 182 LEU A C 1
ATOM 1356 O O . LEU A 1 182 ? -11.649 -8.831 13.119 1.00 80.38 182 LEU A O 1
ATOM 1360 N N . PHE A 1 183 ? -10.572 -8.058 14.938 1.00 80.12 183 PHE A N 1
ATOM 1361 C CA . PHE A 1 183 ? -9.305 -7.789 14.257 1.00 80.12 183 PHE A CA 1
ATOM 1362 C C . PHE A 1 183 ? -8.662 -9.058 13.665 1.00 80.12 183 PHE A C 1
ATOM 1364 O O . PHE A 1 183 ? -8.248 -9.069 12.504 1.00 80.12 183 PHE A O 1
ATOM 1371 N N . GLY A 1 184 ? -8.596 -10.144 14.442 1.00 75.75 184 GLY A N 1
ATOM 1372 C CA . GLY A 1 184 ? -8.039 -11.414 13.969 1.00 75.75 184 GLY A CA 1
ATOM 1373 C C . GLY A 1 184 ? -8.855 -12.013 12.819 1.00 75.75 184 GLY A C 1
ATOM 1374 O O . GLY A 1 184 ? -8.289 -12.426 11.808 1.00 75.75 184 GLY A O 1
ATOM 1375 N N . LEU A 1 185 ? -10.188 -12.002 12.938 1.00 80.25 185 LEU A N 1
ATOM 1376 C CA . LEU A 1 185 ? -11.095 -12.513 11.906 1.00 80.25 185 LEU A CA 1
ATOM 1377 C C . LEU A 1 185 ? -11.044 -11.693 10.615 1.00 80.25 185 LEU A C 1
ATOM 1379 O O . LEU A 1 185 ? -10.996 -12.282 9.536 1.00 80.25 185 LEU A O 1
ATOM 1383 N N . SER A 1 186 ? -11.029 -10.360 10.701 1.00 80.31 186 SER A N 1
ATOM 1384 C CA . SER A 1 186 ? -10.938 -9.506 9.513 1.00 80.31 186 SER A CA 1
ATOM 1385 C C . SER A 1 186 ? -9.607 -9.701 8.787 1.00 80.31 186 SER A C 1
ATOM 1387 O O . SER A 1 186 ? -9.590 -9.816 7.562 1.00 80.31 186 SER A O 1
ATOM 1389 N N . SER A 1 187 ? -8.512 -9.839 9.539 1.00 77.75 187 SER A N 1
ATOM 1390 C CA . SER A 1 187 ? -7.184 -10.125 8.991 1.00 77.75 187 SER A CA 1
ATOM 1391 C C . SER A 1 187 ? -7.142 -11.492 8.307 1.00 77.75 187 SER A C 1
ATOM 1393 O O . SER A 1 187 ? -6.682 -11.592 7.172 1.00 77.75 187 SER A O 1
ATOM 1395 N N . MET A 1 188 ? -7.681 -12.543 8.936 1.00 77.19 188 MET A N 1
ATOM 1396 C CA . MET A 1 188 ? -7.776 -13.861 8.300 1.00 77.19 188 MET A CA 1
ATOM 1397 C C . MET A 1 188 ? -8.626 -13.832 7.034 1.00 77.19 188 MET A C 1
ATOM 1399 O O . MET A 1 188 ? -8.206 -14.376 6.019 1.00 77.19 188 MET A O 1
ATOM 1403 N N . ALA A 1 189 ? -9.803 -13.205 7.078 1.00 80.44 189 ALA A N 1
ATOM 1404 C CA . ALA A 1 189 ? -10.702 -13.136 5.932 1.00 80.44 189 ALA A CA 1
ATOM 1405 C C . ALA A 1 189 ? -10.038 -12.421 4.746 1.00 80.44 189 ALA A C 1
ATOM 1407 O O . ALA A 1 189 ? -10.094 -12.918 3.620 1.00 80.44 189 ALA A O 1
ATOM 1408 N N . ALA A 1 190 ? -9.347 -11.307 5.005 1.00 76.25 190 ALA A N 1
ATOM 1409 C CA . ALA A 1 190 ? -8.605 -10.574 3.985 1.00 76.25 190 ALA A CA 1
ATOM 1410 C C . ALA A 1 190 ? -7.499 -11.434 3.346 1.00 76.25 190 ALA A C 1
ATOM 1412 O O . ALA A 1 190 ? -7.390 -11.484 2.119 1.00 76.25 190 ALA A O 1
ATOM 1413 N N . GLN A 1 191 ? -6.721 -12.162 4.156 1.00 78.06 191 GLN A N 1
ATOM 1414 C CA . GLN A 1 191 ? -5.643 -13.016 3.646 1.00 78.06 191 GLN A CA 1
ATOM 1415 C C . GLN A 1 191 ? -6.156 -14.288 2.960 1.00 78.06 191 GLN A C 1
ATOM 1417 O O . GLN A 1 191 ? -5.561 -14.753 1.990 1.00 78.06 191 GLN A O 1
ATOM 1422 N N . PHE A 1 192 ? -7.285 -14.839 3.404 1.00 76.25 192 PHE A N 1
ATOM 1423 C CA . PHE A 1 192 ? -7.880 -16.041 2.822 1.00 76.25 192 PHE A CA 1
ATOM 1424 C C . PHE A 1 192 ? -8.381 -15.804 1.393 1.00 76.25 192 PHE A C 1
ATOM 1426 O O . PHE A 1 192 ? -8.133 -16.621 0.506 1.00 76.25 192 PHE A O 1
ATOM 1433 N N . VAL A 1 193 ? -9.010 -14.651 1.135 1.00 76.12 193 VAL A N 1
ATOM 1434 C CA . VAL A 1 193 ? -9.412 -14.240 -0.224 1.00 76.12 193 VAL A CA 1
ATOM 1435 C C . VAL A 1 193 ? -8.202 -14.171 -1.159 1.00 76.12 193 VAL A C 1
ATOM 1437 O O . VAL A 1 193 ? -8.289 -14.569 -2.324 1.00 76.12 193 VAL A O 1
ATOM 1440 N N . TRP A 1 194 ? -7.062 -13.697 -0.654 1.00 70.56 194 TRP A N 1
ATOM 1441 C CA . TRP A 1 194 ? -5.824 -13.650 -1.423 1.00 70.56 194 TRP A CA 1
ATOM 1442 C C . TRP A 1 194 ? -5.265 -15.050 -1.700 1.00 70.56 194 TRP A C 1
ATOM 1444 O O . TRP A 1 194 ? -4.936 -15.353 -2.845 1.00 70.56 194 TRP A O 1
ATOM 1454 N N . LEU A 1 195 ? -5.230 -15.916 -0.683 1.00 71.06 195 LEU A N 1
ATOM 1455 C CA . LEU A 1 195 ? -4.757 -17.301 -0.783 1.00 71.06 195 LEU A CA 1
ATOM 1456 C C . LEU A 1 195 ? -5.551 -18.121 -1.809 1.00 71.06 195 LEU A C 1
ATOM 1458 O O . LEU A 1 195 ? -4.966 -18.869 -2.588 1.00 71.06 195 LEU A O 1
ATOM 1462 N N . ILE A 1 196 ? -6.873 -17.939 -1.866 1.00 74.00 196 ILE A N 1
ATOM 1463 C CA . ILE A 1 196 ? -7.712 -18.586 -2.885 1.00 74.00 196 ILE A CA 1
ATOM 1464 C C . ILE A 1 196 ? -7.308 -18.124 -4.289 1.00 74.00 196 ILE A C 1
ATOM 1466 O O . ILE A 1 196 ? -7.136 -18.945 -5.190 1.00 74.00 196 ILE A O 1
ATOM 1470 N N . ARG A 1 197 ? -7.119 -16.813 -4.485 1.00 69.25 197 ARG A N 1
ATOM 1471 C CA . ARG A 1 197 ? -6.728 -16.269 -5.792 1.00 69.25 197 ARG A CA 1
ATOM 1472 C C . ARG A 1 197 ? -5.317 -16.656 -6.216 1.00 69.25 197 ARG A C 1
ATOM 1474 O O . ARG A 1 197 ? -5.087 -16.847 -7.410 1.00 69.25 197 ARG A O 1
ATOM 1481 N N . SER A 1 198 ? -4.371 -16.734 -5.285 1.00 66.38 198 SER A N 1
ATOM 1482 C CA . SER A 1 198 ? -3.002 -17.144 -5.600 1.00 66.38 198 SER A CA 1
ATOM 1483 C C . SER A 1 198 ? -2.947 -18.624 -5.970 1.00 66.38 198 SER A C 1
ATOM 1485 O O . SER A 1 198 ? -2.311 -18.971 -6.964 1.00 66.38 198 SER A O 1
ATOM 1487 N N . PHE A 1 199 ? -3.693 -19.479 -5.266 1.00 66.19 199 PHE A N 1
ATOM 1488 C CA . PHE A 1 199 ? -3.783 -20.903 -5.584 1.00 66.19 199 PHE A CA 1
ATOM 1489 C C . PHE A 1 199 ? -4.378 -21.163 -6.979 1.00 66.19 199 PHE A C 1
ATOM 1491 O O . PHE A 1 199 ? -3.841 -21.977 -7.738 1.00 66.19 199 PHE A O 1
ATOM 1498 N N . ASP A 1 200 ? -5.431 -20.430 -7.352 1.00 67.69 200 ASP A N 1
ATOM 1499 C CA . ASP A 1 200 ? -6.060 -20.510 -8.680 1.00 67.69 200 ASP A CA 1
ATOM 1500 C C . ASP A 1 200 ? -5.087 -20.090 -9.804 1.00 67.69 200 ASP A C 1
ATOM 1502 O O . ASP A 1 200 ? -4.951 -20.744 -10.843 1.00 67.69 200 ASP A O 1
ATOM 1506 N N . ARG A 1 201 ? -4.289 -19.041 -9.564 1.00 62.06 201 ARG A N 1
ATOM 1507 C CA . ARG A 1 201 ? -3.283 -18.580 -10.531 1.00 62.06 201 ARG A CA 1
ATOM 1508 C C . ARG A 1 201 ? -2.142 -19.591 -10.704 1.00 62.06 201 ARG A C 1
ATOM 1510 O O . ARG A 1 201 ? -1.757 -19.875 -11.839 1.00 62.06 201 ARG A O 1
ATOM 1517 N N . THR A 1 202 ? -1.643 -20.192 -9.624 1.00 60.78 202 THR A N 1
ATOM 1518 C CA . THR A 1 202 ? -0.575 -21.207 -9.690 1.00 60.78 202 THR A CA 1
ATOM 1519 C C . THR A 1 202 ? -1.030 -22.470 -10.423 1.00 60.78 202 THR A C 1
ATOM 1521 O O . THR A 1 202 ? -0.303 -22.991 -11.271 1.00 60.78 202 THR A O 1
ATOM 1524 N N . THR A 1 203 ? -2.258 -22.935 -10.178 1.00 62.41 203 THR A N 1
ATOM 1525 C CA . THR A 1 203 ? -2.812 -24.097 -10.896 1.00 62.41 203 THR A CA 1
ATOM 1526 C C . THR A 1 203 ? -2.996 -23.825 -12.391 1.00 62.41 203 THR A C 1
ATOM 1528 O O . THR A 1 203 ? -2.773 -24.726 -13.204 1.00 62.41 203 THR A O 1
ATOM 1531 N N . SER A 1 204 ? -3.316 -22.587 -12.783 1.00 61.00 204 SER A N 1
ATOM 1532 C CA . SER A 1 204 ? -3.394 -22.199 -14.198 1.00 61.00 204 SER A CA 1
ATOM 1533 C C . SER A 1 204 ? -2.029 -22.207 -14.909 1.00 61.00 204 SER A C 1
ATOM 1535 O O . SER A 1 204 ? -1.930 -22.710 -16.030 1.00 61.00 204 SER A O 1
ATOM 1537 N N . HIS A 1 205 ? -0.956 -21.747 -14.251 1.00 59.81 205 HIS A N 1
ATOM 1538 C CA . HIS A 1 205 ? 0.398 -21.760 -14.820 1.00 59.81 205 HIS A CA 1
ATOM 1539 C C . HIS A 1 205 ? 0.952 -23.175 -14.985 1.00 59.81 205 HIS A C 1
ATOM 1541 O O . HIS A 1 205 ? 1.526 -23.475 -16.030 1.00 59.81 205 HIS A O 1
ATOM 1547 N N . ILE A 1 206 ? 0.728 -24.066 -14.013 1.00 61.06 206 ILE A N 1
ATOM 1548 C CA . ILE A 1 206 ? 1.123 -25.479 -14.130 1.00 61.06 206 ILE A CA 1
ATOM 1549 C C . ILE A 1 206 ? 0.383 -26.135 -15.302 1.00 61.06 206 ILE A C 1
ATOM 1551 O O . ILE A 1 206 ? 0.995 -26.807 -16.129 1.00 61.06 206 ILE A O 1
ATOM 1555 N N . ARG A 1 207 ? -0.926 -25.885 -15.436 1.00 59.44 207 ARG A N 1
ATOM 1556 C CA . ARG A 1 207 ? -1.728 -26.428 -16.542 1.00 59.44 207 ARG A CA 1
ATOM 1557 C C . ARG A 1 207 ? -1.237 -25.948 -17.915 1.00 59.44 207 ARG A C 1
ATOM 1559 O O . ARG A 1 207 ? -1.198 -26.739 -18.855 1.00 59.44 207 ARG A O 1
ATOM 1566 N N . ASN A 1 208 ? -0.848 -24.680 -18.029 1.00 59.03 208 ASN A N 1
ATOM 1567 C CA . ASN A 1 208 ? -0.357 -24.106 -19.284 1.00 59.03 208 ASN A CA 1
ATOM 1568 C C . ASN A 1 208 ? 1.087 -24.525 -19.604 1.00 59.03 208 ASN A C 1
ATOM 1570 O O . ASN A 1 208 ? 1.382 -24.814 -20.761 1.00 59.03 208 ASN A O 1
ATOM 1574 N N . GLY A 1 209 ? 1.956 -24.647 -18.595 1.00 58.50 209 GLY A N 1
ATOM 1575 C CA . GLY A 1 209 ? 3.319 -25.160 -18.763 1.00 58.50 209 GLY A CA 1
ATOM 1576 C C . GLY A 1 209 ? 3.348 -26.623 -19.215 1.00 58.50 209 GLY A C 1
ATOM 1577 O O . GLY A 1 209 ? 4.109 -26.975 -20.113 1.00 58.50 209 GLY A O 1
ATOM 1578 N N . VAL A 1 210 ? 2.450 -27.462 -18.682 1.00 58.84 210 VAL A N 1
ATOM 1579 C CA . VAL A 1 210 ? 2.289 -28.856 -19.139 1.00 58.84 210 VAL A CA 1
ATOM 1580 C C . VAL A 1 210 ? 1.790 -28.913 -20.589 1.00 58.84 210 VAL A C 1
ATOM 1582 O O . VAL A 1 210 ? 2.278 -29.727 -21.367 1.00 58.84 210 VAL A O 1
ATOM 1585 N N . ARG A 1 211 ? 0.883 -28.016 -21.006 1.00 57.09 211 ARG A N 1
ATOM 1586 C CA . ARG A 1 211 ? 0.436 -27.932 -22.412 1.00 57.09 211 ARG A CA 1
ATOM 1587 C C . ARG A 1 211 ? 1.531 -27.506 -23.388 1.00 57.09 211 ARG A C 1
ATOM 1589 O O . ARG A 1 211 ? 1.477 -27.914 -24.537 1.00 57.09 211 ARG A O 1
ATOM 1596 N N . GLN A 1 212 ? 2.497 -26.696 -22.963 1.00 56.19 212 GLN A N 1
ATOM 1597 C CA . GLN A 1 212 ? 3.599 -26.269 -23.831 1.00 56.19 212 GLN A CA 1
ATOM 1598 C C . GLN A 1 212 ? 4.670 -27.351 -24.030 1.00 56.19 212 GLN A C 1
ATOM 1600 O O . GLN A 1 212 ? 5.367 -27.320 -25.039 1.00 56.19 212 GLN A O 1
ATOM 1605 N N . GLN A 1 213 ? 4.791 -28.313 -23.108 1.00 52.75 213 GLN A N 1
ATOM 1606 C CA . GLN A 1 213 ? 5.692 -29.461 -23.274 1.00 52.75 213 GLN A CA 1
ATOM 1607 C C . GLN A 1 213 ? 5.067 -30.624 -24.051 1.00 52.75 213 GLN A C 1
ATOM 1609 O O . GLN A 1 213 ? 5.787 -31.388 -24.689 1.00 52.75 213 GLN A O 1
ATOM 1614 N N . VAL A 1 214 ? 3.738 -30.745 -24.046 1.00 57.34 214 VAL A N 1
ATOM 1615 C CA . VAL A 1 214 ? 3.017 -31.695 -24.901 1.00 57.34 214 VAL A CA 1
ATOM 1616 C C . VAL A 1 214 ? 2.703 -30.995 -26.224 1.00 57.34 214 VAL A C 1
ATOM 1618 O O . VAL A 1 214 ? 1.595 -30.511 -26.443 1.00 57.34 214 VAL A O 1
ATOM 1621 N N . GLY A 1 215 ? 3.718 -30.869 -27.082 1.00 44.84 215 GLY A N 1
ATOM 1622 C CA . GLY A 1 215 ? 3.536 -30.379 -28.450 1.00 44.84 215 GLY A CA 1
ATOM 1623 C C . GLY A 1 215 ? 2.516 -31.231 -29.224 1.00 44.84 215 GLY A C 1
ATOM 1624 O O . GLY A 1 215 ? 2.300 -32.391 -28.863 1.00 44.84 215 GLY A O 1
ATOM 1625 N N . PRO A 1 216 ? 1.861 -30.672 -30.259 1.00 51.53 216 PRO A N 1
ATOM 1626 C CA . PRO A 1 216 ? 0.922 -31.427 -31.081 1.00 51.53 216 PRO A CA 1
ATOM 1627 C C . PRO A 1 216 ? 1.657 -32.611 -31.720 1.00 51.53 216 PRO A C 1
ATOM 1629 O O . PRO A 1 216 ? 2.650 -32.415 -32.420 1.00 51.53 216 PRO A O 1
ATOM 1632 N N . ILE A 1 217 ? 1.184 -33.820 -31.412 1.00 52.75 217 ILE A N 1
ATOM 1633 C CA . ILE A 1 217 ? 1.572 -35.064 -32.088 1.00 52.75 217 ILE A CA 1
ATOM 1634 C C . ILE A 1 217 ? 0.849 -35.111 -33.432 1.00 52.75 217 ILE A C 1
ATOM 1636 O O . ILE A 1 217 ? -0.362 -34.784 -33.438 1.00 52.75 217 ILE A O 1
#

Foldseek 3Di:
DPPVPPDPDPPLVVLLVVLVVLLVCLVVVLVVVVVVVPVVPDDPLLVLLLVLLCVVCVVVVVVLVVVLVVLLVVLLVCLVVVNCVCNVVSLVCQLVVQLVSLVVQLVVLLVQLPPLVNLLCRRPNCLVVVCVVDPPPPVRDHSVVNSVSNSVVNNVVSVCRSVVSNVSSVLSNCVSVSVSNVSSVVSNVVSVVVVVVVVVVVVVVVVVVVVVVPPDD

Organism: Polarella glacialis (NCBI:txid89957)

Mean predicted aligned error: 9.66 Å

Radius of gyration: 22.85 Å; Cα contacts (8 Å, |Δi|>4): 160; chains: 1; bounding box: 45×48×70 Å